Protein AF-A0A0B7A831-F1 (afdb_monomer)

InterPro domains:
  IPR000425 Major intrinsic protein [PF00230] (2-166)
  IPR000425 Major intrinsic protein [PR00783] (33-52)
  IPR000425 Major intrinsic protein [PR00783] (81-99)
  IPR000425 Major intrinsic protein [PR00783] (112-134)
  IPR000425 Major intrinsic protein [PR00783] (149-169)
  IPR022357 Major intrinsic protein, conserved site [PS00221] (14-22)
  IPR023271 Aquaporin-like [G3DSA:1.20.1080.10] (1-181)
  IPR023271 Aquaporin-like [SSF81338] (1-175)
  IPR034294 Aquaporin transporter [PTHR19139] (2-171)

Mean predicted aligned error: 7.29 Å

Foldseek 3Di:
DVQCVVCCVPLVSQLFLLLLLLCVLLVVDPPVSSVVVVVVSLVVLQVVQQVLVVPDPPVRCPLSLAWAFAPPADLVNLLQLLLQLLLQLSLLSCQQPPPPDDPDDDSVVSSVVSLVVSCVPRCNGTSRQLGLSNNNNSCNSNVHCPSSVSSVCSNNNSSNVNSCCCCPPVPDPPPPPDVVSVVVVVCVVDPPDDCVVVPPPDDD

Radius of gyration: 21.01 Å; Cα contacts (8 Å, |Δi|>4): 270; chains: 1; bounding box: 40×35×74 Å

Sequence (204 aa):
MALIQMFGHVSGGHINPAVTIAMAVAMNISIIRAVLYVSAQIIGAIVGGFLLKGLTPIPFRDNLAVTNLGPGVTQAQGFGVELVLTFTLVTVIFGTTDPNRASFGSPAILIGLTVTLGHLAGINFTGSSMNPSRSLGSAVAADFWDNHWIYWIGPIAGGILSALTYKLIINPYKGILNVEEAISKLRSDYPGSNFEDITLKTVE

Structure (mmCIF, N/CA/C/O backbone):
data_AF-A0A0B7A831-F1
#
_entry.id   AF-A0A0B7A831-F1
#
loop_
_atom_site.group_PDB
_atom_site.id
_atom_site.type_symbol
_atom_site.label_atom_id
_atom_site.label_alt_id
_atom_site.label_comp_id
_atom_site.label_asym_id
_atom_site.label_entity_id
_atom_site.label_seq_id
_atom_site.pdbx_PDB_ins_code
_atom_site.Cartn_x
_atom_site.Cartn_y
_atom_site.Cartn_z
_atom_site.occupancy
_atom_site.B_iso_or_equiv
_atom_site.auth_seq_id
_atom_site.auth_comp_id
_atom_site.auth_asym_id
_atom_site.auth_atom_id
_atom_site.pdbx_PDB_model_num
ATOM 1 N N . MET A 1 1 ? 7.632 -7.496 3.878 1.00 91.12 1 MET A N 1
ATOM 2 C CA . MET A 1 1 ? 8.925 -8.198 3.698 1.00 91.12 1 MET A CA 1
ATOM 3 C C . MET A 1 1 ? 8.731 -9.678 3.377 1.00 91.12 1 MET A C 1
ATOM 5 O O . MET A 1 1 ? 8.907 -10.029 2.221 1.00 91.12 1 MET A O 1
ATOM 9 N N . ALA A 1 2 ? 8.313 -10.527 4.329 1.00 95.75 2 ALA A N 1
ATOM 10 C CA . ALA A 1 2 ? 8.226 -11.984 4.128 1.00 95.75 2 ALA A CA 1
ATOM 11 C C . ALA A 1 2 ? 7.383 -12.400 2.909 1.00 95.75 2 ALA A C 1
ATOM 13 O O . ALA A 1 2 ? 7.841 -13.179 2.080 1.00 95.75 2 ALA A O 1
ATOM 14 N N . LEU A 1 3 ? 6.196 -11.808 2.738 1.00 96.25 3 LEU A N 1
ATOM 15 C CA . LEU A 1 3 ? 5.338 -12.091 1.582 1.00 96.25 3 LEU A CA 1
ATOM 16 C C . LEU A 1 3 ? 5.977 -11.694 0.242 1.00 96.25 3 LEU A C 1
ATOM 18 O O . LEU A 1 3 ? 5.783 -12.386 -0.749 1.00 96.25 3 LEU A O 1
ATOM 22 N N . ILE A 1 4 ? 6.766 -10.615 0.206 1.00 95.56 4 ILE A N 1
ATOM 23 C CA . ILE A 1 4 ? 7.480 -10.186 -1.007 1.00 95.56 4 ILE A CA 1
ATOM 24 C C . ILE A 1 4 ? 8.629 -11.152 -1.298 1.00 95.56 4 ILE A C 1
ATOM 26 O O . ILE A 1 4 ? 8.803 -11.562 -2.438 1.00 95.56 4 ILE A O 1
ATOM 30 N N . GLN A 1 5 ? 9.377 -11.570 -0.274 1.00 95.44 5 GLN A N 1
ATOM 31 C CA . GLN A 1 5 ? 10.444 -12.561 -0.431 1.00 95.44 5 GLN A CA 1
ATOM 32 C C . GLN A 1 5 ? 9.894 -13.900 -0.947 1.00 95.44 5 GLN A C 1
ATOM 34 O O . GLN A 1 5 ? 10.482 -14.511 -1.834 1.00 95.44 5 GLN A O 1
ATOM 39 N N . MET A 1 6 ? 8.753 -14.336 -0.410 1.00 95.75 6 MET A N 1
ATOM 40 C CA . MET A 1 6 ? 8.136 -15.615 -0.749 1.00 95.75 6 MET A CA 1
ATOM 41 C C . MET A 1 6 ? 7.420 -15.591 -2.104 1.00 95.75 6 MET A C 1
ATOM 43 O O . MET A 1 6 ? 7.591 -16.512 -2.889 1.00 95.75 6 MET A O 1
ATOM 47 N N . PHE A 1 7 ? 6.637 -14.553 -2.408 1.00 95.12 7 PHE A N 1
ATOM 48 C CA . PHE A 1 7 ? 5.770 -14.524 -3.596 1.00 95.12 7 PHE A CA 1
ATOM 49 C C . PHE A 1 7 ? 6.198 -13.527 -4.675 1.00 95.12 7 PHE A C 1
ATOM 51 O O . PHE A 1 7 ? 5.533 -13.432 -5.710 1.00 95.12 7 PHE A O 1
ATOM 58 N N . GLY A 1 8 ? 7.284 -12.780 -4.466 1.00 92.94 8 GLY A N 1
ATOM 59 C CA . GLY A 1 8 ? 7.769 -11.769 -5.406 1.00 92.94 8 GLY A CA 1
ATOM 60 C C . GLY A 1 8 ? 8.088 -12.350 -6.781 1.00 92.94 8 GLY A C 1
ATOM 61 O O . GLY A 1 8 ? 7.648 -11.804 -7.785 1.00 92.94 8 GLY A O 1
ATOM 62 N N . HIS A 1 9 ? 8.744 -13.510 -6.834 1.00 91.94 9 HIS A N 1
ATOM 63 C CA . HIS A 1 9 ? 9.058 -14.197 -8.092 1.00 91.94 9 HIS A CA 1
ATOM 64 C C . HIS A 1 9 ? 7.821 -14.783 -8.801 1.00 91.94 9 HIS A C 1
ATOM 66 O O . HIS A 1 9 ? 7.843 -14.969 -10.011 1.00 91.94 9 HIS A O 1
ATOM 72 N N . VAL A 1 10 ? 6.733 -15.050 -8.067 1.00 95.75 10 VAL A N 1
ATOM 73 C CA . VAL A 1 10 ? 5.488 -15.609 -8.625 1.00 95.75 10 VAL A CA 1
ATOM 74 C C . VAL A 1 10 ? 4.579 -14.503 -9.161 1.00 95.75 10 VAL A C 1
ATOM 76 O O . VAL A 1 10 ? 4.042 -14.590 -10.261 1.00 95.75 10 VAL A O 1
ATOM 79 N N . SER A 1 11 ? 4.377 -13.453 -8.364 1.00 94.69 11 SER A N 1
ATOM 80 C CA . SER A 1 11 ? 3.326 -12.455 -8.598 1.00 94.69 11 SER A CA 1
ATOM 81 C C . SER A 1 11 ? 3.824 -11.011 -8.666 1.00 94.69 11 SER A C 1
ATOM 83 O O . SER A 1 11 ? 3.031 -10.117 -8.948 1.00 94.69 11 SER A O 1
ATOM 85 N N . GLY A 1 12 ? 5.094 -10.746 -8.371 1.00 93.56 12 GLY A N 1
ATOM 86 C CA . GLY A 1 12 ? 5.601 -9.395 -8.113 1.00 93.56 12 GLY A CA 1
ATOM 87 C C . GLY A 1 12 ? 5.306 -8.891 -6.695 1.00 93.56 12 GLY A C 1
ATOM 88 O O . GLY A 1 12 ? 5.798 -7.838 -6.308 1.00 93.56 12 GLY A O 1
ATOM 89 N N . GLY A 1 13 ? 4.527 -9.629 -5.892 1.00 94.56 13 GLY A N 1
ATOM 90 C CA . GLY A 1 13 ? 4.335 -9.331 -4.470 1.00 94.56 13 GLY A CA 1
ATOM 91 C C . GLY A 1 13 ? 3.643 -7.994 -4.184 1.00 94.56 13 GLY A C 1
ATOM 92 O O . GLY A 1 13 ? 3.968 -7.362 -3.185 1.00 94.56 13 GLY A O 1
ATOM 93 N N . HIS A 1 14 ? 2.701 -7.559 -5.035 1.00 97.69 14 HIS A N 1
ATOM 94 C CA . HIS A 1 14 ? 2.059 -6.240 -4.908 1.00 97.69 14 HIS A CA 1
ATOM 95 C C . HIS A 1 14 ? 1.314 -6.073 -3.578 1.00 97.69 14 HIS A C 1
ATOM 97 O O . HIS A 1 14 ? 1.516 -5.081 -2.886 1.00 97.69 14 HIS A O 1
ATOM 103 N N . ILE A 1 15 ? 0.445 -7.040 -3.236 1.00 97.00 15 ILE A N 1
ATOM 104 C CA . ILE A 1 15 ? -0.285 -7.147 -1.950 1.00 97.00 15 ILE A CA 1
ATOM 105 C C . ILE A 1 15 ? -1.073 -5.858 -1.594 1.00 97.00 15 ILE A C 1
ATOM 107 O O . ILE A 1 15 ? -1.462 -5.629 -0.453 1.00 97.00 15 ILE A O 1
ATOM 111 N N . ASN A 1 16 ? -1.299 -4.983 -2.575 1.00 98.50 16 ASN A N 1
ATOM 112 C CA . ASN A 1 16 ? -1.792 -3.628 -2.375 1.00 98.50 16 ASN A CA 1
ATOM 113 C C . ASN A 1 16 ? -2.415 -3.092 -3.681 1.00 98.50 16 ASN A C 1
ATOM 115 O O . ASN A 1 16 ? -1.718 -3.034 -4.707 1.00 98.50 16 ASN A O 1
ATOM 119 N N . PRO A 1 17 ? -3.690 -2.658 -3.658 1.00 98.75 17 PRO A N 1
ATOM 120 C CA . PRO A 1 17 ? -4.339 -2.067 -4.819 1.00 98.75 17 PRO A CA 1
ATOM 121 C C . PRO A 1 17 ? -3.640 -0.809 -5.333 1.00 98.75 17 PRO A C 1
ATOM 123 O O . PRO A 1 17 ? -3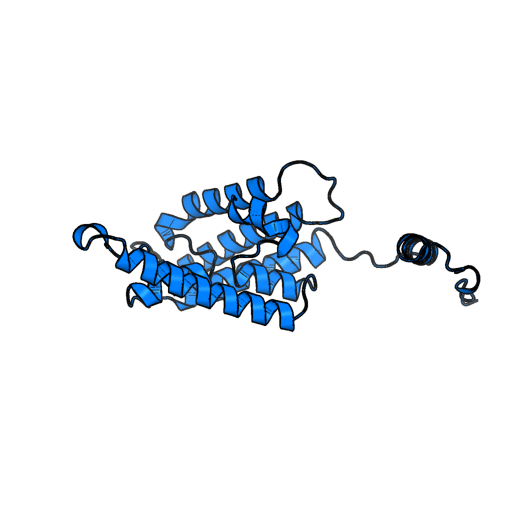.488 -0.670 -6.541 1.00 98.75 17 PRO A O 1
ATOM 126 N N . ALA A 1 18 ? -3.136 0.063 -4.453 1.00 98.81 18 ALA A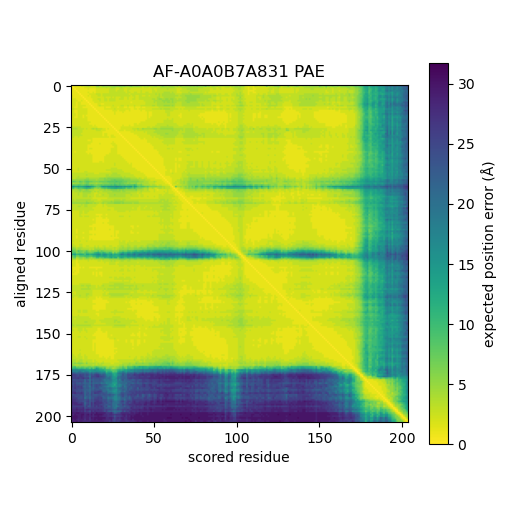 N 1
ATOM 127 C CA . ALA A 1 18 ? -2.428 1.278 -4.859 1.00 98.81 18 ALA A CA 1
ATOM 128 C C . ALA A 1 18 ? -1.133 0.956 -5.625 1.00 98.81 18 ALA A C 1
ATOM 130 O O . ALA A 1 18 ? -0.875 1.537 -6.676 1.00 98.81 18 ALA A O 1
ATOM 131 N N . VAL A 1 19 ? -0.367 -0.040 -5.161 1.00 98.69 19 VAL A N 1
ATOM 132 C CA . VAL A 1 19 ? 0.824 -0.547 -5.872 1.00 98.69 19 VAL A CA 1
ATOM 133 C C . VAL A 1 19 ? 0.427 -1.169 -7.211 1.00 98.69 19 VAL A C 1
ATOM 135 O O . VAL A 1 19 ? 1.074 -0.934 -8.225 1.00 98.69 19 VAL A O 1
ATOM 138 N N . THR A 1 20 ? -0.653 -1.949 -7.240 1.00 98.69 20 THR A N 1
ATOM 139 C CA . THR A 1 20 ? -1.120 -2.619 -8.462 1.00 98.69 20 THR A CA 1
ATOM 140 C C . THR A 1 20 ? -1.566 -1.624 -9.525 1.00 98.69 20 THR A C 1
ATOM 142 O O . THR A 1 20 ? -1.179 -1.755 -10.684 1.00 98.69 20 THR A O 1
ATOM 145 N N . ILE A 1 21 ? -2.329 -0.607 -9.130 1.00 98.62 21 ILE A N 1
ATOM 146 C CA . ILE A 1 21 ? -2.762 0.473 -10.015 1.00 98.62 21 ILE A CA 1
ATOM 147 C C . ILE A 1 21 ? -1.548 1.265 -10.506 1.00 98.62 21 ILE A C 1
ATOM 149 O O . ILE A 1 21 ? -1.434 1.502 -11.704 1.00 98.62 21 ILE A O 1
ATOM 153 N N . ALA A 1 22 ? -0.599 1.597 -9.625 1.00 98.31 22 ALA A N 1
ATOM 154 C CA . ALA A 1 22 ? 0.640 2.266 -10.017 1.00 98.31 22 ALA A CA 1
ATOM 155 C C . ALA A 1 22 ? 1.435 1.456 -11.057 1.00 98.31 22 ALA A C 1
ATOM 157 O O . ALA A 1 22 ? 1.890 2.009 -12.055 1.00 98.31 22 ALA A O 1
ATOM 158 N N . MET A 1 23 ? 1.547 0.136 -10.876 1.00 97.81 23 MET A N 1
ATOM 159 C CA . MET A 1 23 ? 2.199 -0.757 -11.841 1.00 97.81 23 MET A CA 1
ATOM 160 C C . MET A 1 23 ? 1.461 -0.817 -13.184 1.00 97.81 23 MET A C 1
ATOM 162 O O . MET A 1 23 ? 2.109 -0.904 -14.225 1.00 97.81 23 MET A O 1
ATOM 166 N N . ALA A 1 24 ? 0.127 -0.749 -13.185 1.00 97.56 24 ALA A N 1
ATOM 167 C CA . ALA A 1 24 ? -0.663 -0.682 -14.412 1.00 97.56 24 ALA A CA 1
ATOM 168 C C . ALA A 1 24 ? -0.475 0.660 -15.141 1.00 97.56 24 ALA A C 1
ATOM 170 O O . ALA A 1 24 ? -0.254 0.670 -16.348 1.00 97.56 24 ALA A O 1
ATOM 171 N N . VAL A 1 25 ? -0.479 1.783 -14.411 1.00 96.69 25 VAL A N 1
ATOM 172 C CA . VAL A 1 25 ? -0.200 3.129 -14.956 1.00 96.69 25 VAL A CA 1
ATOM 173 C C . VAL A 1 25 ? 1.211 3.214 -15.536 1.00 96.69 25 VAL A C 1
ATOM 175 O O . VAL A 1 25 ? 1.417 3.786 -16.600 1.00 96.69 25 VAL A O 1
ATOM 178 N N . ALA A 1 26 ? 2.179 2.580 -14.878 1.00 94.50 26 ALA A N 1
ATOM 179 C CA . ALA A 1 26 ? 3.550 2.449 -15.356 1.00 94.50 26 ALA A CA 1
ATOM 180 C C . ALA A 1 26 ? 3.714 1.469 -16.538 1.00 94.50 26 ALA A C 1
ATOM 182 O O . ALA A 1 26 ? 4.839 1.273 -17.000 1.00 94.50 26 ALA A O 1
ATOM 183 N N . MET A 1 27 ? 2.624 0.844 -17.005 1.00 92.25 27 MET A N 1
ATOM 18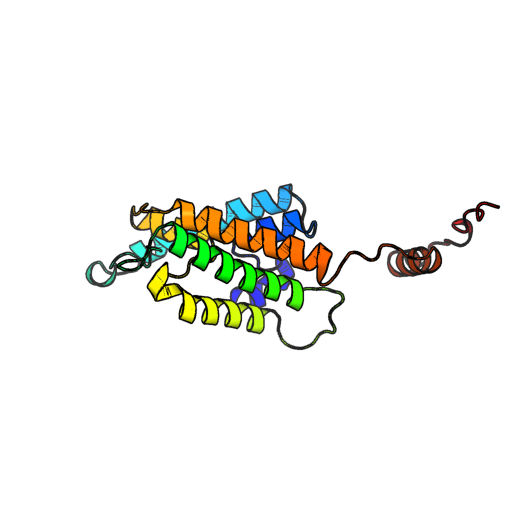4 C CA . MET A 1 27 ? 2.593 -0.187 -18.052 1.00 92.25 27 MET A CA 1
ATOM 185 C C . MET A 1 27 ? 3.461 -1.418 -17.744 1.00 92.25 27 MET A C 1
ATOM 187 O O . MET A 1 27 ? 3.882 -2.137 -18.646 1.00 92.25 27 MET A O 1
ATOM 191 N N . ASN A 1 28 ? 3.717 -1.692 -16.463 1.00 91.69 28 ASN A N 1
ATOM 192 C CA . ASN A 1 28 ? 4.462 -2.874 -16.029 1.00 91.69 28 ASN A CA 1
ATOM 193 C C . ASN A 1 28 ? 3.570 -4.131 -15.961 1.00 91.69 28 ASN A C 1
ATOM 195 O O . ASN A 1 28 ? 4.080 -5.249 -15.948 1.00 91.69 28 ASN A O 1
ATOM 199 N N . ILE A 1 29 ? 2.243 -3.968 -15.903 1.00 96.19 29 ILE A N 1
ATOM 200 C CA . ILE A 1 29 ? 1.263 -5.062 -15.954 1.00 96.19 29 ILE A CA 1
ATOM 201 C C . ILE A 1 29 ? 0.080 -4.694 -16.856 1.00 96.19 29 ILE A C 1
ATOM 203 O O . ILE A 1 29 ? -0.232 -3.519 -17.034 1.00 96.19 29 ILE A O 1
ATOM 207 N N . SER A 1 30 ? -0.616 -5.701 -17.391 1.00 96.25 30 SER A N 1
ATOM 208 C CA . SER A 1 30 ? -1.851 -5.484 -18.152 1.00 96.25 30 SER A CA 1
ATOM 209 C C . SER A 1 30 ? -3.014 -5.069 -17.247 1.00 96.25 30 SER A C 1
ATOM 211 O O . SER A 1 30 ? -3.069 -5.431 -16.069 1.00 96.25 30 SER A O 1
ATOM 213 N N . ILE A 1 31 ? -3.996 -4.370 -17.822 1.00 96.38 31 ILE A N 1
ATOM 214 C CA . ILE A 1 31 ? -5.207 -3.933 -17.108 1.00 96.38 31 ILE A CA 1
ATOM 215 C C . ILE A 1 31 ? -5.978 -5.135 -16.543 1.00 96.38 31 ILE A C 1
ATOM 217 O O . ILE A 1 31 ? -6.399 -5.106 -15.391 1.00 96.38 31 ILE A O 1
ATOM 221 N N . ILE A 1 32 ? -6.104 -6.227 -17.307 1.00 97.75 32 ILE A N 1
ATOM 222 C CA . ILE A 1 32 ? -6.786 -7.448 -16.845 1.00 97.75 32 ILE A CA 1
ATOM 223 C C . ILE A 1 32 ? -6.074 -8.026 -15.616 1.00 97.75 32 ILE A C 1
ATOM 225 O O . ILE A 1 32 ? -6.719 -8.336 -14.615 1.00 97.75 32 ILE A O 1
ATOM 229 N N . ARG A 1 33 ? -4.736 -8.122 -15.652 1.00 97.31 33 ARG A N 1
ATOM 230 C CA . ARG A 1 33 ? -3.953 -8.597 -14.503 1.00 97.31 33 ARG A CA 1
ATOM 231 C C . ARG A 1 33 ? -4.127 -7.675 -13.298 1.00 97.31 33 ARG A C 1
ATOM 233 O O . ARG A 1 33 ? -4.251 -8.170 -12.183 1.00 97.31 33 ARG A O 1
ATOM 240 N N . ALA A 1 34 ? -4.177 -6.361 -13.522 1.00 98.12 34 ALA A N 1
ATOM 241 C CA . ALA A 1 34 ? -4.404 -5.380 -12.469 1.00 98.12 34 ALA A CA 1
ATOM 242 C C . ALA A 1 34 ? -5.765 -5.577 -11.787 1.00 98.12 34 ALA A C 1
ATOM 244 O O . ALA A 1 34 ? -5.821 -5.647 -10.561 1.00 98.12 34 ALA A O 1
ATOM 245 N N . VAL A 1 35 ? -6.841 -5.747 -12.563 1.00 98.31 35 VAL A N 1
ATOM 246 C CA . VAL A 1 35 ? -8.188 -6.009 -12.030 1.00 98.31 35 VAL A CA 1
ATOM 247 C C . VAL A 1 35 ? -8.203 -7.291 -11.199 1.00 98.31 35 VAL A C 1
ATOM 249 O O . VAL A 1 35 ? -8.622 -7.260 -10.044 1.00 98.31 35 VAL A O 1
ATOM 252 N N . LEU A 1 36 ? -7.669 -8.396 -11.733 1.00 98.44 36 LEU A N 1
ATOM 253 C CA . LEU A 1 36 ? -7.614 -9.674 -11.014 1.00 98.44 36 LEU A CA 1
ATOM 254 C C . LEU A 1 36 ? -6.810 -9.574 -9.709 1.00 98.44 36 LEU A C 1
ATOM 256 O O . LEU A 1 36 ? -7.213 -10.129 -8.687 1.00 98.44 36 LEU A O 1
ATOM 260 N N . TYR A 1 37 ? -5.696 -8.837 -9.720 1.00 98.44 37 TYR A N 1
ATOM 261 C CA . TYR A 1 37 ? -4.888 -8.592 -8.526 1.00 98.44 37 TYR A CA 1
ATOM 262 C C . TYR A 1 37 ? -5.660 -7.806 -7.471 1.00 98.44 37 TYR A C 1
ATOM 264 O O . TYR A 1 37 ? -5.670 -8.212 -6.312 1.00 98.44 37 TYR A O 1
ATOM 272 N N . VAL A 1 38 ? -6.312 -6.707 -7.858 1.00 98.69 38 VAL A N 1
ATOM 273 C CA . VAL A 1 38 ? -7.089 -5.873 -6.931 1.00 98.69 38 VAL A CA 1
ATOM 274 C C . VAL A 1 38 ? -8.237 -6.678 -6.321 1.00 98.69 38 VAL A C 1
ATOM 276 O O . VAL A 1 38 ? -8.413 -6.651 -5.104 1.00 98.69 38 VAL A O 1
ATOM 279 N N . SER A 1 39 ? -8.964 -7.460 -7.125 1.00 98.50 39 SER A N 1
ATOM 280 C CA . SER A 1 39 ? -10.026 -8.341 -6.628 1.00 98.50 39 SER A CA 1
ATOM 281 C C . SER A 1 39 ? -9.496 -9.367 -5.624 1.00 98.50 39 SER A C 1
ATOM 283 O O . SER A 1 39 ? -10.045 -9.493 -4.531 1.00 98.50 39 SER A O 1
ATOM 285 N N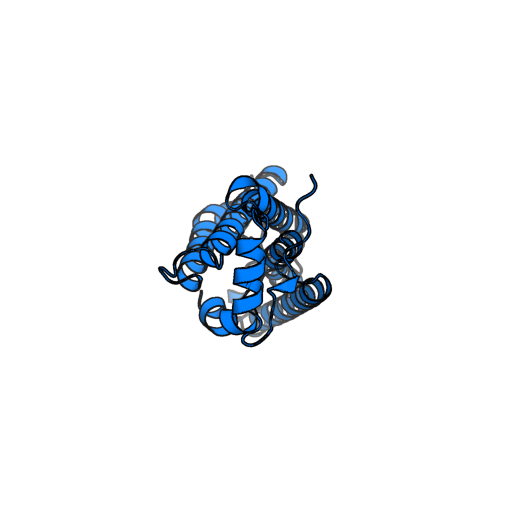 . ALA A 1 40 ? -8.397 -10.058 -5.947 1.00 98.50 40 ALA A N 1
ATOM 286 C CA . ALA A 1 40 ? -7.792 -11.039 -5.048 1.00 98.50 40 ALA A CA 1
ATOM 287 C C . ALA A 1 40 ? -7.292 -10.404 -3.737 1.00 98.50 40 ALA A C 1
ATOM 289 O O . ALA A 1 40 ? -7.475 -10.978 -2.664 1.00 98.50 40 ALA A O 1
ATOM 290 N N . GLN A 1 41 ? -6.703 -9.206 -3.807 1.00 98.75 41 GLN A N 1
ATOM 291 C CA . GLN A 1 41 ? -6.229 -8.455 -2.640 1.00 98.75 41 GLN A CA 1
ATOM 292 C C . GLN A 1 41 ? -7.383 -8.053 -1.717 1.00 98.75 41 GLN A C 1
ATOM 294 O O . GLN A 1 41 ? -7.285 -8.238 -0.507 1.00 98.75 41 GLN A O 1
ATOM 299 N N . ILE A 1 42 ? -8.487 -7.552 -2.277 1.00 98.69 42 ILE A N 1
ATOM 300 C CA . ILE A 1 42 ? -9.691 -7.186 -1.519 1.00 98.69 42 ILE A CA 1
ATOM 301 C C . ILE A 1 42 ? -10.297 -8.412 -0.831 1.00 98.69 42 ILE A C 1
ATOM 303 O O . ILE A 1 42 ? -10.524 -8.380 0.378 1.00 98.69 42 ILE A O 1
ATOM 307 N N . ILE A 1 43 ? -10.516 -9.502 -1.575 1.00 98.69 43 ILE A N 1
ATOM 308 C CA . ILE A 1 43 ? -11.101 -10.736 -1.031 1.00 98.69 43 ILE A CA 1
ATOM 309 C C . ILE A 1 43 ? -10.214 -11.285 0.090 1.00 98.69 43 ILE A C 1
ATOM 311 O O . ILE A 1 43 ? -10.701 -11.558 1.187 1.00 98.69 43 ILE A O 1
ATOM 315 N N . GLY A 1 44 ? -8.906 -11.392 -0.157 1.00 98.62 44 GLY A N 1
ATOM 316 C CA . GLY A 1 44 ? -7.949 -11.872 0.836 1.00 98.62 44 GLY A CA 1
ATOM 317 C C . GLY A 1 44 ? -7.914 -11.004 2.095 1.00 98.62 44 GLY A C 1
ATOM 318 O O . GLY A 1 44 ? -7.878 -11.540 3.202 1.00 98.62 44 GLY A O 1
ATOM 319 N N . ALA A 1 45 ? -7.981 -9.677 1.953 1.00 98.56 45 ALA A N 1
ATOM 320 C CA . ALA A 1 45 ? -7.981 -8.766 3.093 1.00 98.56 45 ALA A CA 1
ATOM 321 C C . ALA A 1 45 ? -9.264 -8.861 3.934 1.00 98.56 45 ALA A C 1
ATOM 323 O O . ALA A 1 45 ? -9.177 -8.855 5.160 1.00 98.56 45 ALA A O 1
ATOM 324 N N . ILE A 1 46 ? -10.438 -9.003 3.307 1.00 98.62 46 ILE A N 1
ATOM 325 C CA . ILE A 1 46 ? -11.712 -9.203 4.021 1.00 98.62 46 ILE A CA 1
ATOM 326 C C . ILE A 1 46 ? -11.699 -10.534 4.779 1.00 98.62 46 ILE A C 1
ATOM 328 O O . ILE A 1 46 ? -12.023 -10.570 5.967 1.00 98.62 46 ILE A O 1
ATOM 332 N N . VAL A 1 47 ? -11.269 -11.621 4.125 1.00 98.62 47 VAL A N 1
ATOM 333 C CA . VAL A 1 47 ? -11.115 -12.932 4.777 1.00 98.62 47 VAL A CA 1
ATOM 334 C C . VAL A 1 47 ? -10.151 -12.826 5.960 1.00 98.62 47 VAL A C 1
ATOM 336 O O . VAL A 1 47 ? -10.478 -13.275 7.056 1.00 98.62 47 VAL A O 1
ATOM 339 N N . GLY A 1 48 ? -9.002 -12.170 5.779 1.00 98.12 48 GLY A N 1
ATOM 340 C CA . GLY A 1 48 ? -8.039 -11.915 6.852 1.00 98.12 48 GLY A CA 1
ATOM 341 C C . GLY A 1 48 ? -8.626 -11.112 8.020 1.00 98.12 48 GLY A C 1
ATOM 342 O O . GLY A 1 48 ? -8.400 -11.468 9.175 1.00 98.12 48 GLY A O 1
ATOM 343 N N . GLY A 1 49 ? -9.425 -10.078 7.737 1.00 97.88 49 GLY A N 1
ATOM 344 C CA . GLY A 1 49 ? -10.106 -9.267 8.751 1.00 97.88 49 GLY A CA 1
ATOM 345 C C . GLY A 1 49 ? -11.099 -10.072 9.594 1.00 97.88 49 GLY A C 1
ATOM 346 O O . GLY A 1 49 ? -11.083 -9.991 10.824 1.00 97.88 49 GLY A O 1
ATOM 347 N N . PHE A 1 50 ? -11.925 -10.913 8.963 1.00 98.12 50 PHE A N 1
ATOM 348 C CA . PHE A 1 50 ? -12.850 -11.787 9.692 1.00 98.12 50 PHE A CA 1
ATOM 349 C C . PHE A 1 50 ? -12.145 -12.920 10.441 1.00 98.12 50 PHE A C 1
ATOM 351 O O . PHE A 1 50 ? -12.571 -13.260 11.546 1.00 98.12 50 PHE A O 1
ATOM 358 N N . LEU A 1 51 ? -11.054 -13.469 9.898 1.00 98.19 51 LEU A N 1
ATOM 359 C CA . LEU A 1 51 ? -10.220 -14.436 10.614 1.00 98.19 51 LEU A CA 1
ATOM 360 C C . LEU A 1 51 ? -9.629 -13.813 11.884 1.00 98.19 51 LEU A C 1
ATOM 362 O O . LEU A 1 51 ? -9.739 -14.410 12.953 1.00 98.19 51 LEU A O 1
ATOM 366 N N . LEU A 1 52 ? -9.087 -12.592 11.799 1.00 96.81 52 LEU A N 1
ATOM 367 C CA . LEU A 1 52 ? -8.606 -11.849 12.966 1.00 96.81 52 LEU A CA 1
ATOM 368 C C . LEU A 1 52 ? -9.723 -11.668 14.002 1.00 96.81 52 LEU A C 1
ATOM 370 O O . LEU A 1 52 ? -9.535 -12.012 15.168 1.00 96.81 52 LEU A O 1
ATOM 374 N N . LYS A 1 53 ? -10.904 -11.197 13.585 1.00 96.44 53 LYS A N 1
ATOM 375 C CA . LYS A 1 53 ? -12.063 -11.039 14.478 1.00 96.44 53 LYS A CA 1
ATOM 376 C C . LYS A 1 53 ? -12.463 -12.355 15.150 1.00 96.44 53 LYS A C 1
ATOM 378 O O . LYS A 1 53 ? -12.705 -12.372 16.354 1.00 96.44 53 LYS A O 1
ATOM 383 N N . GLY A 1 54 ? -12.535 -13.448 14.392 1.00 97.25 54 GLY A N 1
ATOM 384 C CA . GLY A 1 54 ? -12.942 -14.761 14.891 1.00 97.25 54 GLY A CA 1
ATOM 385 C C . GLY A 1 54 ? -11.958 -15.352 15.901 1.00 97.25 54 GLY A C 1
ATOM 386 O O . GLY A 1 54 ? -12.384 -15.860 16.935 1.00 97.25 54 GLY A O 1
ATOM 387 N N . LEU A 1 55 ? -10.655 -15.234 15.628 1.00 97.44 55 LEU A N 1
AT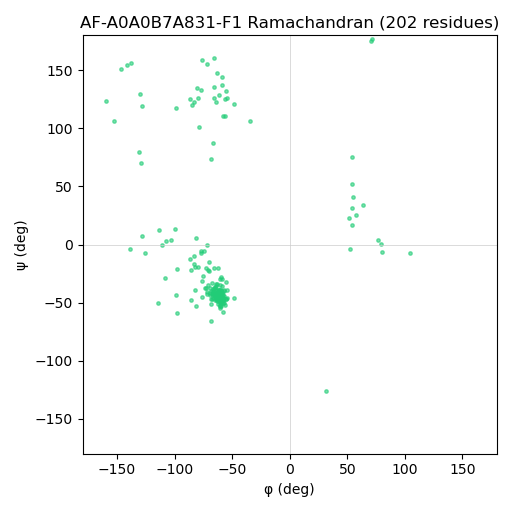OM 388 C CA . LEU A 1 55 ? -9.583 -15.813 16.446 1.00 97.44 55 LEU A CA 1
ATOM 389 C C . LEU A 1 55 ? -9.181 -14.951 17.649 1.00 97.44 55 LEU A C 1
ATOM 391 O O . LEU A 1 55 ? -8.552 -15.453 18.578 1.00 97.44 55 LEU A O 1
ATOM 395 N N . THR A 1 56 ? -9.544 -13.669 17.662 1.00 96.81 56 THR A N 1
ATOM 396 C CA . THR A 1 56 ? -9.224 -12.768 18.775 1.00 96.81 56 THR A CA 1
ATOM 397 C C . THR A 1 56 ? -10.314 -12.866 19.847 1.00 96.81 56 THR A C 1
ATOM 399 O O . THR A 1 56 ? -11.488 -12.671 19.515 1.00 96.81 56 THR A O 1
ATOM 402 N N . PRO A 1 57 ? -9.999 -13.150 21.126 1.00 95.88 57 PRO A N 1
ATOM 403 C CA . PRO A 1 57 ? -10.999 -13.162 22.194 1.00 95.88 57 PRO A CA 1
ATOM 404 C C . PRO A 1 57 ? -11.615 -11.772 22.405 1.00 95.88 57 PRO A C 1
ATOM 406 O O . PRO A 1 57 ? -10.927 -10.767 22.251 1.00 95.88 57 PRO A O 1
ATOM 409 N N . ILE A 1 58 ? -12.894 -11.709 22.798 1.00 94.25 58 ILE A N 1
ATOM 410 C CA . ILE A 1 58 ? -13.672 -10.454 22.903 1.00 94.25 58 ILE A CA 1
ATOM 411 C C . ILE A 1 58 ? -12.941 -9.329 23.662 1.00 94.25 58 ILE A C 1
ATOM 413 O O . ILE A 1 58 ? -12.901 -8.224 23.124 1.00 94.25 58 ILE A O 1
ATOM 417 N N . PRO A 1 59 ? -12.305 -9.569 24.829 1.00 94.44 59 PRO A N 1
ATOM 418 C CA . PRO A 1 59 ? -11.608 -8.510 25.566 1.00 94.44 59 PRO A CA 1
ATOM 419 C C . PRO A 1 59 ? -10.428 -7.873 24.816 1.00 94.44 59 PRO A C 1
ATOM 421 O O . PRO A 1 59 ? -10.024 -6.768 25.153 1.00 94.44 59 PRO A O 1
ATOM 424 N N . PHE A 1 60 ? -9.879 -8.556 23.806 1.00 92.50 60 PHE A N 1
ATOM 425 C CA . PHE A 1 60 ? -8.726 -8.106 23.021 1.00 92.50 60 PHE A CA 1
ATOM 426 C C . PHE A 1 60 ? -9.101 -7.652 21.604 1.00 92.50 60 PHE A C 1
ATOM 428 O O . PHE A 1 60 ? -8.214 -7.344 20.813 1.00 92.50 60 PHE A O 1
ATOM 435 N N . ARG A 1 61 ? -10.395 -7.645 21.245 1.00 89.69 61 ARG A N 1
ATOM 436 C CA . ARG A 1 61 ? -10.829 -7.302 19.878 1.00 89.69 61 ARG A CA 1
ATOM 437 C C . ARG A 1 61 ? -10.669 -5.823 19.535 1.00 89.69 61 ARG A C 1
ATOM 439 O O . ARG A 1 61 ? -10.589 -5.532 18.345 1.00 89.69 61 ARG A O 1
ATOM 446 N N . ASP A 1 62 ? -10.600 -4.944 20.539 1.00 87.12 62 ASP A N 1
ATOM 447 C CA . ASP A 1 62 ? -10.528 -3.480 20.399 1.00 87.12 62 ASP A CA 1
ATOM 448 C C . ASP A 1 62 ? -11.289 -2.984 19.147 1.00 87.12 62 ASP A C 1
ATOM 450 O O . ASP A 1 62 ? -12.444 -3.367 18.943 1.00 87.12 62 ASP A O 1
ATOM 454 N N . ASN A 1 63 ? -10.641 -2.220 18.264 1.00 89.69 63 ASN A N 1
ATOM 455 C CA . ASN A 1 63 ? -11.191 -1.773 16.986 1.00 89.69 63 ASN A CA 1
ATOM 456 C C . ASN A 1 63 ? -10.707 -2.607 15.780 1.00 89.69 63 ASN A C 1
ATOM 458 O O . ASN A 1 63 ? -10.841 -2.168 14.641 1.00 89.69 63 ASN A O 1
ATOM 462 N N . LEU A 1 64 ? -10.097 -3.779 16.006 1.00 93.62 64 LEU A N 1
ATOM 463 C CA . LEU A 1 64 ? -9.500 -4.637 14.968 1.00 93.62 64 LEU A CA 1
ATOM 464 C C . LEU A 1 64 ? -8.479 -3.919 14.058 1.00 93.62 64 LEU A C 1
ATOM 466 O O . LEU A 1 64 ? -8.326 -4.269 12.884 1.00 93.62 64 LEU A O 1
ATOM 470 N N . ALA A 1 65 ? -7.766 -2.923 14.595 1.00 93.56 65 ALA A N 1
ATOM 471 C CA . ALA A 1 65 ? -6.751 -2.141 13.890 1.00 93.56 65 ALA A CA 1
ATOM 472 C C . ALA A 1 65 ? -7.272 -1.483 12.595 1.00 93.56 65 ALA A C 1
ATOM 474 O O . ALA A 1 65 ? -6.588 -1.470 11.555 1.00 93.56 65 ALA A O 1
ATOM 475 N N . VAL A 1 66 ? -8.498 -0.951 12.648 1.00 96.69 66 VAL A N 1
ATOM 476 C CA . VAL A 1 66 ? -9.032 -0.052 11.615 1.00 96.69 66 VAL A CA 1
ATOM 477 C C . VAL A 1 66 ? -8.153 1.184 11.475 1.00 96.69 66 VAL A C 1
ATOM 479 O O . VAL A 1 66 ? -7.587 1.691 12.442 1.00 96.69 66 VAL A O 1
ATOM 482 N N . THR A 1 67 ? -8.024 1.671 10.246 1.00 96.75 67 THR A N 1
ATOM 483 C CA . THR A 1 67 ? -7.386 2.962 9.995 1.00 96.75 67 THR A CA 1
ATOM 484 C C . THR A 1 67 ? -8.389 4.064 10.293 1.00 96.75 67 THR A C 1
ATOM 486 O O . THR A 1 67 ? -9.497 4.039 9.757 1.00 96.75 67 THR A O 1
ATOM 489 N N . ASN A 1 68 ? -8.002 5.003 11.150 1.00 97.12 68 ASN A N 1
ATOM 490 C CA . ASN A 1 68 ? -8.814 6.153 11.525 1.00 97.12 68 ASN A CA 1
ATOM 491 C C . ASN A 1 68 ? -7.927 7.397 11.657 1.00 97.12 68 ASN A C 1
ATOM 493 O O . ASN A 1 68 ? -6.725 7.287 11.914 1.00 97.12 68 ASN A O 1
ATOM 497 N N . LEU A 1 69 ? -8.512 8.578 11.471 1.00 98.12 69 LEU A N 1
ATOM 498 C CA . LEU A 1 69 ? -7.814 9.834 11.709 1.00 98.12 69 LEU A CA 1
ATOM 499 C C . LEU A 1 69 ? -7.488 9.973 13.198 1.00 98.12 69 LEU A C 1
ATOM 501 O O . LEU A 1 69 ? -8.320 9.707 14.066 1.00 98.12 69 LEU A O 1
ATOM 505 N N . GLY A 1 70 ? -6.261 10.401 13.479 1.00 97.06 70 GLY A N 1
ATOM 506 C CA . GLY A 1 70 ? -5.820 10.718 14.826 1.00 97.06 70 GLY A CA 1
ATOM 507 C C . GLY A 1 70 ? -6.569 11.930 15.396 1.00 97.06 70 GLY A C 1
ATOM 508 O O . GLY A 1 70 ? -7.117 12.741 14.640 1.00 97.06 70 GLY A O 1
ATOM 509 N N . PRO A 1 71 ? -6.580 12.107 16.728 1.00 96.56 71 PRO A N 1
ATOM 510 C CA . PRO A 1 71 ? -7.226 13.253 17.360 1.00 96.56 71 PRO A CA 1
ATOM 511 C C . PRO A 1 71 ? -6.707 14.586 16.802 1.00 96.56 71 PRO A C 1
ATOM 513 O O . PRO A 1 71 ? -5.505 14.838 16.788 1.00 96.56 71 PRO A O 1
ATOM 516 N N . GLY A 1 72 ? -7.618 15.448 16.341 1.00 97.06 72 GLY A N 1
ATOM 517 C CA . GLY A 1 72 ? -7.279 16.765 15.785 1.00 97.06 72 GLY A CA 1
ATOM 518 C C . GLY A 1 72 ? -6.761 16.757 14.340 1.00 97.06 72 GLY A C 1
ATOM 519 O O . GLY A 1 72 ? -6.487 17.827 13.800 1.00 97.06 72 GLY A O 1
ATOM 520 N N . VAL A 1 73 ? -6.654 15.592 13.692 1.00 98.31 73 VAL A N 1
ATOM 521 C CA . VAL A 1 73 ? -6.243 15.489 12.286 1.00 98.31 73 VAL A CA 1
ATOM 522 C C . VAL A 1 73 ? -7.441 15.730 11.375 1.00 98.31 73 VAL A C 1
ATOM 524 O O . VAL A 1 73 ? -8.456 15.041 11.441 1.00 98.31 73 VAL A O 1
ATOM 527 N N . THR A 1 74 ? -7.321 16.715 10.490 1.00 98.44 74 THR A N 1
ATOM 528 C CA . THR A 1 74 ? -8.342 17.004 9.476 1.00 98.44 74 THR A CA 1
ATOM 529 C C . THR A 1 74 ? -8.291 15.992 8.328 1.00 98.44 74 THR A C 1
ATOM 531 O O . THR A 1 74 ? -7.251 15.391 8.054 1.00 98.44 74 THR A O 1
ATOM 534 N N . GLN A 1 75 ? -9.388 15.855 7.577 1.00 98.50 75 GLN A N 1
ATOM 535 C CA . GLN A 1 75 ? -9.434 14.976 6.399 1.00 98.50 75 GLN A CA 1
ATOM 536 C C . GLN A 1 75 ? -8.356 15.323 5.358 1.00 98.50 75 GLN A C 1
ATOM 538 O O . GLN A 1 75 ? -7.733 14.428 4.795 1.00 98.50 75 GLN A O 1
ATOM 543 N N . ALA A 1 76 ? -8.090 16.615 5.139 1.00 98.44 76 ALA A N 1
ATOM 544 C CA . ALA A 1 76 ? -7.061 17.068 4.203 1.00 98.44 76 ALA A CA 1
ATOM 545 C C . ALA A 1 76 ? -5.645 16.685 4.666 1.00 98.44 76 ALA A C 1
ATOM 547 O O . ALA A 1 76 ? -4.833 16.237 3.859 1.00 98.44 76 ALA A O 1
ATOM 548 N N . GLN A 1 77 ? -5.359 16.811 5.967 1.00 98.62 77 GLN A N 1
ATOM 549 C CA . GLN A 1 77 ? -4.086 16.367 6.542 1.00 98.62 77 GLN A CA 1
ATOM 550 C C . GLN A 1 77 ? -3.934 14.848 6.444 1.00 98.62 77 GLN A C 1
ATOM 552 O O . GLN A 1 77 ? -2.888 14.376 6.009 1.00 98.62 77 GLN A O 1
ATOM 557 N N . GLY A 1 78 ? -4.980 14.084 6.775 1.00 98.56 78 GLY A N 1
ATOM 558 C CA . GLY A 1 78 ? -4.961 12.627 6.650 1.00 98.56 78 GLY A CA 1
ATOM 559 C C . GLY A 1 78 ? -4.741 12.160 5.210 1.00 98.56 78 GLY A C 1
ATOM 560 O O . GLY A 1 78 ? -3.897 11.302 4.957 1.00 98.56 78 GLY A O 1
ATOM 561 N N . PHE A 1 79 ? -5.424 12.788 4.252 1.00 98.75 79 PHE A N 1
ATOM 562 C CA . PHE A 1 79 ? -5.190 12.569 2.826 1.00 98.75 79 PHE A CA 1
ATOM 563 C C . PHE A 1 79 ? -3.741 12.864 2.422 1.00 98.75 79 PHE A C 1
ATOM 565 O O . PHE A 1 79 ? -3.110 12.032 1.771 1.00 98.75 79 PHE A O 1
ATOM 572 N N . GLY A 1 80 ? -3.199 14.015 2.833 1.00 98.69 80 GLY A N 1
ATOM 573 C CA . GLY A 1 80 ? -1.818 14.395 2.535 1.00 98.69 80 GLY A CA 1
ATOM 574 C C . GLY A 1 80 ? -0.798 13.403 3.097 1.00 98.69 80 GLY A C 1
ATOM 575 O O . GLY A 1 80 ? 0.142 13.029 2.397 1.00 98.69 80 GLY A O 1
ATOM 576 N N . VAL A 1 81 ? -1.014 12.920 4.324 1.00 98.69 81 VAL A N 1
ATOM 577 C CA . VAL A 1 81 ? -0.176 11.885 4.944 1.00 98.69 81 VAL A CA 1
ATOM 578 C C . VAL A 1 81 ? -0.216 10.599 4.118 1.00 98.69 81 VAL A C 1
ATOM 580 O O . VAL A 1 81 ? 0.831 10.135 3.672 1.00 98.69 81 VAL A O 1
ATOM 583 N N . GLU A 1 82 ? -1.398 10.045 3.841 1.00 98.81 82 GLU A N 1
ATOM 584 C CA . GLU A 1 82 ? -1.522 8.789 3.082 1.00 98.81 82 GLU A CA 1
ATOM 585 C C . GLU A 1 82 ? -0.944 8.879 1.663 1.00 98.81 82 GLU A C 1
ATOM 587 O O . GLU A 1 82 ? -0.336 7.919 1.172 1.00 98.81 82 GLU A O 1
ATOM 592 N N . LEU A 1 83 ? -1.075 10.043 1.021 1.00 98.81 83 LEU A N 1
ATOM 593 C CA . LEU A 1 83 ? -0.460 10.329 -0.271 1.00 98.81 83 LEU A CA 1
ATOM 594 C C . LEU A 1 83 ? 1.067 10.230 -0.189 1.00 98.81 83 LEU A C 1
ATOM 596 O O . LEU A 1 83 ? 1.667 9.496 -0.974 1.00 98.81 83 LEU A O 1
ATOM 600 N N . VAL A 1 84 ? 1.703 10.927 0.759 1.00 98.75 84 VAL A N 1
ATOM 601 C CA . VAL A 1 84 ? 3.173 10.963 0.892 1.00 98.75 84 VAL A CA 1
ATOM 602 C C . VAL A 1 84 ? 3.737 9.602 1.296 1.00 98.75 84 VAL A C 1
ATOM 604 O O . VAL A 1 84 ? 4.748 9.157 0.740 1.00 98.75 84 VAL A O 1
ATOM 607 N N . LEU A 1 85 ? 3.078 8.911 2.229 1.00 98.75 85 LEU A N 1
ATOM 608 C CA . LEU A 1 85 ? 3.489 7.578 2.666 1.00 98.75 85 LEU A CA 1
ATOM 609 C C . LEU A 1 85 ? 3.477 6.590 1.497 1.00 98.75 85 LEU A C 1
ATOM 611 O O . LEU A 1 85 ? 4.463 5.890 1.251 1.00 98.75 85 LEU A O 1
ATOM 615 N N . THR A 1 86 ? 2.387 6.578 0.728 1.00 98.81 86 THR A N 1
ATOM 616 C CA . THR A 1 86 ? 2.247 5.645 -0.394 1.00 98.81 86 THR A CA 1
ATOM 617 C C . THR A 1 86 ? 3.140 6.025 -1.566 1.00 98.81 86 THR A C 1
ATOM 619 O O . THR A 1 86 ? 3.738 5.142 -2.176 1.00 98.81 86 THR A O 1
ATOM 622 N N . PHE A 1 87 ? 3.309 7.320 -1.848 1.00 98.75 87 PHE A N 1
ATOM 623 C CA . PHE A 1 87 ? 4.281 7.799 -2.831 1.00 98.75 87 PHE A CA 1
ATOM 624 C C . PHE A 1 87 ? 5.690 7.290 -2.513 1.00 98.75 87 PHE A C 1
ATOM 626 O O . PHE A 1 87 ? 6.377 6.761 -3.389 1.00 98.75 87 PHE A O 1
ATOM 633 N N . THR A 1 88 ? 6.109 7.392 -1.251 1.00 98.62 88 THR A N 1
ATOM 634 C CA . THR A 1 88 ? 7.425 6.921 -0.803 1.00 98.62 88 THR A CA 1
ATOM 635 C C . THR A 1 88 ? 7.555 5.409 -0.981 1.00 98.62 88 THR A C 1
ATOM 637 O O . THR A 1 88 ? 8.527 4.937 -1.573 1.00 98.62 88 THR A O 1
ATOM 640 N N . LEU A 1 89 ? 6.549 4.646 -0.535 1.00 98.62 89 LEU A N 1
ATOM 641 C CA . LEU A 1 89 ? 6.500 3.192 -0.698 1.00 98.62 89 LEU A CA 1
ATOM 642 C C . LEU A 1 89 ? 6.619 2.772 -2.166 1.00 98.62 89 LEU A C 1
ATOM 644 O O . LEU A 1 89 ? 7.466 1.949 -2.509 1.00 98.62 89 LEU A O 1
ATOM 648 N N . VAL A 1 90 ? 5.784 3.339 -3.034 1.00 98.62 90 VAL A N 1
ATOM 649 C CA . VAL A 1 90 ? 5.738 2.976 -4.453 1.00 98.62 90 VAL A CA 1
ATOM 650 C C . VAL A 1 90 ? 7.020 3.401 -5.174 1.00 98.62 90 VAL A C 1
ATOM 652 O O . VAL A 1 90 ? 7.511 2.655 -6.018 1.00 98.62 90 VAL A O 1
ATOM 655 N N . THR A 1 91 ? 7.643 4.512 -4.772 1.00 98.12 91 THR A N 1
ATOM 656 C CA . THR A 1 91 ? 8.921 4.959 -5.350 1.00 98.12 91 THR A CA 1
ATOM 657 C C . THR A 1 91 ? 10.039 3.976 -5.023 1.00 98.12 91 THR A C 1
ATOM 659 O O . THR A 1 91 ? 10.818 3.611 -5.902 1.00 98.12 91 THR A O 1
ATOM 662 N N . VAL A 1 92 ? 10.090 3.481 -3.781 1.00 97.00 92 VAL A N 1
ATOM 663 C CA . VAL A 1 92 ? 11.036 2.427 -3.390 1.00 97.00 92 VAL A CA 1
ATOM 664 C C . VAL A 1 92 ? 10.748 1.127 -4.137 1.00 97.00 92 VAL A C 1
ATOM 666 O O . VAL A 1 92 ? 11.688 0.463 -4.571 1.00 97.00 92 VAL A O 1
ATOM 669 N N . ILE A 1 93 ? 9.479 0.761 -4.339 1.00 97.06 93 ILE A N 1
ATOM 670 C CA . ILE A 1 93 ? 9.120 -0.423 -5.132 1.00 97.06 93 ILE A CA 1
ATOM 671 C C . ILE A 1 93 ? 9.656 -0.287 -6.558 1.00 97.06 93 ILE A C 1
ATOM 673 O O . ILE A 1 93 ? 10.389 -1.173 -6.995 1.00 97.06 93 ILE A O 1
ATOM 677 N N . PHE A 1 94 ? 9.371 0.813 -7.262 1.00 96.00 94 PHE A N 1
ATOM 678 C CA . PHE A 1 94 ? 9.899 1.027 -8.612 1.00 96.00 94 PHE A CA 1
ATOM 679 C C . PHE A 1 94 ? 11.426 1.002 -8.632 1.00 96.00 94 PHE A C 1
ATOM 681 O O . PHE A 1 94 ? 12.001 0.232 -9.392 1.00 96.00 94 PHE A O 1
ATOM 688 N N . GLY A 1 95 ? 12.076 1.757 -7.744 1.00 93.81 95 GLY A N 1
ATOM 689 C CA . GLY A 1 95 ? 13.533 1.825 -7.677 1.00 93.81 95 GLY A CA 1
ATOM 690 C C . GLY A 1 95 ? 14.192 0.476 -7.409 1.00 93.81 95 GLY A C 1
ATOM 691 O O . GLY A 1 95 ? 15.216 0.159 -8.000 1.00 93.81 95 GLY A O 1
ATOM 692 N N . THR A 1 96 ? 13.620 -0.347 -6.530 1.00 93.06 96 THR A N 1
ATOM 693 C CA . THR A 1 96 ? 14.234 -1.623 -6.129 1.00 93.06 96 THR A CA 1
ATOM 694 C C . THR A 1 96 ? 13.915 -2.782 -7.062 1.00 93.06 96 THR A C 1
ATOM 696 O O . THR A 1 96 ? 14.680 -3.745 -7.082 1.00 93.06 96 THR A O 1
ATOM 699 N N . THR A 1 97 ? 12.826 -2.688 -7.828 1.00 92.38 97 THR A N 1
ATOM 700 C CA . THR A 1 97 ? 12.388 -3.714 -8.790 1.00 92.38 97 THR A CA 1
ATOM 701 C C . THR A 1 97 ? 12.691 -3.352 -10.244 1.00 92.38 97 THR A C 1
ATOM 703 O O . THR A 1 97 ? 12.327 -4.102 -11.148 1.00 92.38 97 THR A O 1
ATOM 706 N N . ASP A 1 98 ? 13.371 -2.228 -10.484 1.00 90.19 98 ASP A N 1
ATOM 707 C CA . ASP A 1 98 ? 13.787 -1.814 -11.821 1.00 90.19 98 ASP A CA 1
ATOM 708 C C . ASP A 1 98 ? 14.793 -2.816 -12.416 1.00 90.19 98 ASP A C 1
ATOM 710 O O . ASP A 1 98 ? 15.853 -3.030 -11.822 1.00 90.19 98 ASP A O 1
ATOM 714 N N . PRO A 1 99 ? 14.519 -3.410 -13.591 1.00 84.88 99 PRO A N 1
ATOM 715 C CA . PRO A 1 99 ? 15.445 -4.342 -14.231 1.00 84.88 99 PRO A CA 1
ATOM 716 C C . PRO A 1 99 ? 16.759 -3.685 -14.676 1.00 84.88 99 PRO A C 1
ATOM 718 O O . PRO A 1 99 ? 17.751 -4.382 -14.857 1.00 84.88 99 PRO A O 1
ATOM 721 N N . ASN A 1 100 ? 16.789 -2.358 -14.841 1.00 83.56 100 ASN A N 1
ATOM 722 C CA . ASN A 1 100 ? 18.001 -1.622 -15.212 1.00 83.56 100 ASN A CA 1
ATOM 723 C C . ASN A 1 100 ? 18.895 -1.312 -14.004 1.00 83.56 100 ASN A C 1
ATOM 725 O O . ASN A 1 100 ? 20.018 -0.831 -14.162 1.00 83.56 100 ASN A O 1
ATOM 729 N N . ARG A 1 101 ? 18.405 -1.547 -12.781 1.00 82.06 101 ARG A N 1
ATOM 730 C CA . ARG A 1 101 ? 19.191 -1.360 -11.566 1.00 82.06 101 ARG A CA 1
ATOM 731 C C . ARG A 1 101 ? 20.155 -2.531 -11.400 1.00 82.06 101 ARG A C 1
ATOM 733 O O . ARG A 1 101 ? 19.757 -3.690 -11.456 1.00 82.06 101 ARG A O 1
ATOM 740 N N . ALA A 1 102 ? 21.416 -2.226 -11.099 1.00 79.81 102 ALA A N 1
ATOM 741 C CA . ALA A 1 102 ? 22.381 -3.246 -10.701 1.00 79.81 102 ALA A CA 1
ATOM 742 C C . ALA A 1 102 ? 21.845 -4.049 -9.500 1.00 79.81 102 ALA A C 1
ATOM 744 O O . ALA A 1 102 ? 21.375 -3.466 -8.518 1.00 79.81 102 ALA A O 1
ATOM 745 N N . SER A 1 103 ? 21.916 -5.381 -9.576 1.00 72.56 103 SER A N 1
ATOM 746 C CA . SER A 1 103 ? 21.382 -6.280 -8.547 1.00 72.56 103 SER A CA 1
ATOM 747 C C . SER A 1 103 ? 22.164 -6.145 -7.235 1.00 72.56 103 SER A C 1
ATOM 749 O O . SER A 1 103 ? 23.124 -6.870 -6.985 1.00 72.56 103 SER A O 1
ATOM 751 N N . PHE A 1 104 ? 21.745 -5.204 -6.391 1.00 77.31 104 PHE A N 1
ATOM 752 C CA . PHE A 1 104 ? 22.330 -4.936 -5.083 1.00 77.31 104 PHE A CA 1
ATOM 753 C C . PHE A 1 104 ? 21.248 -4.865 -3.997 1.00 77.31 104 PHE A C 1
ATOM 755 O O . PHE A 1 104 ? 20.264 -4.126 -4.116 1.00 77.31 104 PHE A O 1
ATOM 762 N N . GLY A 1 105 ? 21.454 -5.602 -2.904 1.00 82.31 105 GLY A N 1
ATOM 763 C CA . GLY A 1 105 ? 20.520 -5.686 -1.778 1.00 82.31 105 GLY A CA 1
ATOM 764 C C . GLY A 1 105 ? 19.237 -6.472 -2.083 1.00 82.31 105 GLY A C 1
ATOM 765 O O . GLY A 1 105 ? 19.010 -6.926 -3.200 1.00 82.31 105 GLY A O 1
ATOM 766 N N . SER A 1 106 ? 18.381 -6.636 -1.069 1.00 90.75 106 SER A N 1
ATOM 767 C CA . SER A 1 106 ? 17.091 -7.324 -1.208 1.00 90.75 106 SER A CA 1
ATOM 768 C C . SER A 1 106 ? 15.950 -6.313 -1.381 1.00 90.75 106 SER A C 1
ATOM 770 O O . SER A 1 106 ? 15.675 -5.558 -0.438 1.00 90.75 106 SER A O 1
ATOM 772 N N . PRO A 1 107 ? 15.232 -6.316 -2.524 1.00 92.75 107 PRO A N 1
ATOM 773 C CA . PRO A 1 107 ? 14.021 -5.513 -2.695 1.00 92.75 107 PRO A CA 1
ATOM 774 C C . PRO A 1 107 ? 12.992 -5.787 -1.594 1.00 92.75 107 PRO A C 1
ATOM 776 O O . PRO A 1 107 ? 12.390 -4.862 -1.058 1.00 92.75 107 PRO A O 1
ATOM 779 N N . ALA A 1 108 ? 12.848 -7.049 -1.174 1.00 95.50 108 ALA A N 1
ATOM 780 C CA . ALA A 1 108 ? 11.906 -7.430 -0.126 1.00 95.50 108 ALA A CA 1
ATOM 781 C C . ALA A 1 108 ? 12.215 -6.760 1.223 1.00 95.50 108 ALA A C 1
ATOM 783 O O . ALA A 1 108 ? 11.279 -6.353 1.924 1.00 95.50 108 ALA A O 1
ATOM 784 N N . ILE A 1 109 ? 13.503 -6.636 1.578 1.00 95.81 109 ILE A N 1
ATOM 785 C CA . ILE A 1 109 ? 13.940 -5.953 2.802 1.00 95.81 109 ILE A CA 1
ATOM 786 C C . ILE A 1 109 ? 13.659 -4.458 2.695 1.00 95.81 109 ILE A C 1
ATOM 788 O O . ILE A 1 109 ? 13.012 -3.910 3.582 1.00 95.81 109 ILE A O 1
ATOM 792 N N . LEU A 1 110 ? 14.090 -3.816 1.607 1.00 95.75 110 LEU A N 1
ATOM 793 C CA . LEU A 1 110 ? 13.932 -2.372 1.423 1.00 95.75 110 LEU A CA 1
ATOM 794 C C . LEU A 1 110 ? 12.457 -1.961 1.415 1.00 95.75 110 LEU A C 1
ATOM 796 O O . LEU A 1 110 ? 12.070 -1.097 2.194 1.00 95.75 110 LEU A O 1
ATOM 800 N N . ILE A 1 111 ? 11.613 -2.651 0.642 1.00 97.38 111 ILE A N 1
ATOM 801 C CA . ILE A 1 111 ? 10.165 -2.396 0.617 1.00 97.38 111 ILE A CA 1
ATOM 802 C C . ILE A 1 111 ? 9.557 -2.631 2.008 1.00 97.38 111 ILE A C 1
ATOM 804 O O . ILE A 1 111 ? 8.727 -1.852 2.470 1.00 97.38 111 ILE A O 1
ATOM 808 N N . GLY A 1 112 ? 9.986 -3.687 2.708 1.00 97.25 112 GLY A N 1
ATOM 809 C CA . GLY A 1 112 ? 9.551 -3.964 4.076 1.00 97.25 112 GLY A CA 1
ATOM 810 C C . GLY A 1 112 ? 9.898 -2.849 5.062 1.00 97.25 112 GLY A C 1
ATOM 811 O O . GLY A 1 112 ? 9.027 -2.417 5.810 1.00 97.25 112 GLY A O 1
ATOM 812 N N . LEU A 1 113 ? 11.141 -2.367 5.039 1.00 97.62 113 LEU A N 1
ATOM 813 C CA . LEU A 1 113 ? 11.597 -1.269 5.889 1.00 97.62 113 LEU A CA 1
ATOM 814 C C . LEU A 1 113 ? 10.877 0.039 5.558 1.00 97.62 113 LEU A C 1
ATOM 816 O O . LEU A 1 113 ? 10.526 0.773 6.474 1.00 97.62 113 LEU A O 1
ATOM 820 N N . THR A 1 114 ? 10.585 0.313 4.286 1.00 98.19 114 THR A N 1
ATOM 821 C CA . THR A 1 114 ? 9.795 1.490 3.901 1.00 98.19 114 THR A CA 1
ATOM 822 C C . THR A 1 114 ? 8.378 1.436 4.465 1.00 98.19 114 THR A C 1
ATOM 824 O O . THR A 1 114 ? 7.908 2.439 4.995 1.00 98.19 114 THR A O 1
ATOM 827 N N . VAL A 1 115 ? 7.718 0.272 4.441 1.00 98.25 115 VAL A N 1
ATOM 828 C CA . VAL A 1 115 ? 6.416 0.098 5.112 1.00 98.25 115 VAL A CA 1
ATOM 829 C C . VAL A 1 115 ? 6.543 0.335 6.620 1.00 98.25 115 VAL A C 1
ATOM 831 O O . VAL A 1 115 ? 5.695 1.019 7.191 1.00 98.25 115 VAL A O 1
ATOM 834 N N . THR A 1 116 ? 7.595 -0.177 7.269 1.00 98.19 116 THR A N 1
ATOM 835 C CA . THR A 1 116 ? 7.846 0.059 8.702 1.00 98.19 116 THR A CA 1
ATOM 836 C C . THR A 1 116 ? 8.023 1.544 9.009 1.00 98.19 116 THR A C 1
ATOM 838 O O . THR A 1 116 ? 7.377 2.060 9.916 1.00 98.19 116 THR A O 1
ATOM 841 N N . LEU A 1 117 ? 8.848 2.256 8.237 1.00 98.12 117 LEU A N 1
ATOM 842 C CA . LEU A 1 117 ? 9.045 3.699 8.390 1.00 98.12 117 LEU A CA 1
ATOM 843 C C . LEU A 1 117 ? 7.738 4.471 8.173 1.00 98.12 117 LEU A C 1
ATOM 845 O O . LEU A 1 117 ? 7.441 5.393 8.928 1.00 98.12 117 LEU A O 1
ATOM 849 N N . GLY A 1 118 ? 6.923 4.055 7.201 1.00 98.25 118 GLY A N 1
ATOM 850 C CA . GLY A 1 118 ? 5.608 4.647 6.974 1.00 98.25 118 GLY A CA 1
ATOM 851 C C . GLY A 1 118 ? 4.638 4.436 8.140 1.00 98.25 118 GLY A C 1
ATOM 852 O O . GLY A 1 118 ? 3.858 5.332 8.459 1.00 98.25 118 GLY A O 1
ATOM 853 N N . HIS A 1 119 ? 4.717 3.301 8.838 1.00 98.12 119 HIS A N 1
ATOM 854 C CA . HIS A 1 119 ? 3.965 3.085 10.079 1.00 98.12 119 HIS A CA 1
ATOM 855 C C . HIS A 1 119 ? 4.474 3.982 11.209 1.00 98.12 119 HIS A C 1
ATOM 857 O O . HIS A 1 119 ? 3.668 4.653 11.850 1.00 98.12 119 HIS A O 1
ATOM 863 N N . LEU A 1 120 ? 5.794 4.059 11.410 1.00 97.88 120 LEU A N 1
ATOM 864 C CA . LEU A 1 120 ? 6.396 4.920 12.435 1.00 97.88 120 LEU A CA 1
ATOM 865 C C . LEU A 1 120 ? 6.030 6.400 12.243 1.00 97.88 120 LEU A C 1
ATOM 867 O O . LEU A 1 120 ? 5.812 7.105 13.223 1.00 97.88 120 LEU A O 1
ATOM 871 N N . ALA A 1 121 ? 5.924 6.858 10.994 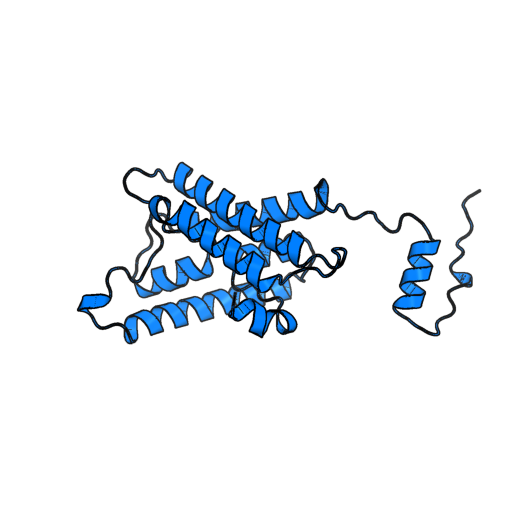1.00 97.19 121 ALA A N 1
ATOM 872 C CA . ALA A 1 121 ? 5.531 8.226 10.678 1.00 97.19 121 ALA A CA 1
ATOM 873 C C . ALA A 1 121 ? 4.006 8.446 10.697 1.00 97.19 121 ALA A C 1
ATOM 875 O O . ALA A 1 121 ? 3.546 9.500 11.124 1.00 97.19 121 ALA A O 1
ATOM 876 N N . GLY A 1 122 ? 3.220 7.482 10.208 1.00 96.88 122 GLY A N 1
ATOM 877 C CA . GLY A 1 122 ? 1.805 7.671 9.871 1.00 96.88 122 GLY A CA 1
ATOM 878 C C . GLY A 1 122 ? 0.788 7.216 10.915 1.00 96.88 122 GLY A C 1
ATOM 879 O O . GLY A 1 122 ? -0.350 7.685 10.880 1.00 96.88 122 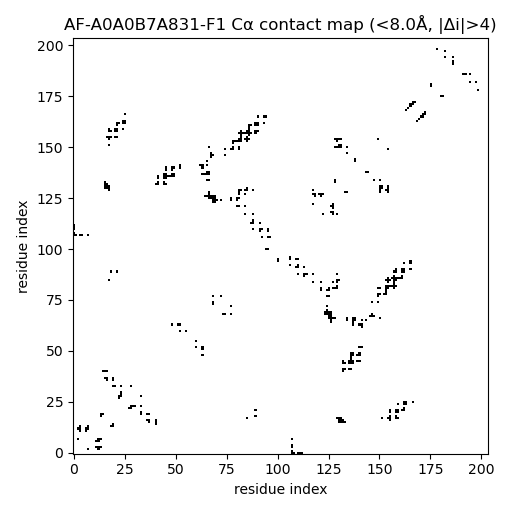GLY A O 1
ATOM 880 N N . ILE A 1 123 ? 1.155 6.316 11.838 1.00 96.81 123 ILE A N 1
ATOM 881 C CA . ILE A 1 123 ? 0.190 5.680 12.755 1.00 96.81 123 ILE A CA 1
ATOM 882 C C . ILE A 1 123 ? -0.611 6.716 13.550 1.00 96.81 123 ILE A C 1
ATOM 884 O O . ILE A 1 123 ? -1.835 6.637 13.577 1.00 96.81 123 ILE A O 1
ATOM 888 N N . ASN A 1 124 ? 0.057 7.719 14.126 1.00 96.62 124 ASN A N 1
ATOM 889 C CA . ASN A 1 124 ? -0.601 8.722 14.971 1.00 96.62 124 ASN A CA 1
ATOM 890 C C . ASN A 1 124 ? -1.506 9.687 14.189 1.00 96.62 124 ASN A C 1
ATOM 892 O O . ASN A 1 124 ? -2.309 10.388 14.799 1.00 96.62 124 ASN A O 1
ATOM 896 N N . PHE A 1 125 ? -1.380 9.738 12.859 1.00 97.75 125 PHE A N 1
ATOM 897 C CA . PHE A 1 125 ? -2.172 10.633 12.019 1.00 97.75 125 PHE A CA 1
ATOM 898 C C . PHE A 1 125 ? -3.365 9.933 11.375 1.00 97.75 125 PHE A C 1
ATOM 900 O O . PHE A 1 125 ? -4.448 10.508 11.319 1.00 97.75 125 PHE A O 1
ATOM 907 N N . THR A 1 126 ? -3.167 8.721 10.857 1.00 97.56 126 THR A N 1
ATOM 908 C CA . THR A 1 126 ? -4.153 8.049 9.993 1.00 97.56 126 THR A CA 1
ATOM 909 C C . THR A 1 126 ? -4.316 6.557 10.283 1.00 97.56 126 THR A C 1
ATOM 911 O O . THR A 1 126 ? -5.121 5.889 9.631 1.00 97.56 126 THR A O 1
ATOM 914 N N . GLY A 1 127 ? -3.527 6.002 11.209 1.00 95.75 127 GLY A N 1
ATOM 915 C CA . GLY A 1 127 ? -3.365 4.557 11.381 1.00 95.75 127 GLY A CA 1
ATOM 916 C C . GLY A 1 127 ? -2.454 3.900 10.333 1.00 95.75 127 GLY A C 1
ATOM 917 O O . GLY A 1 127 ? -2.283 2.684 10.378 1.00 95.75 127 GLY A O 1
ATOM 918 N N . SER A 1 128 ? -1.848 4.688 9.430 1.00 96.31 128 SER A N 1
ATOM 919 C CA . SER A 1 128 ? -0.924 4.254 8.370 1.00 96.31 128 SER A CA 1
ATOM 920 C C . SER A 1 128 ? -1.503 3.157 7.467 1.00 96.31 128 SER A C 1
ATOM 922 O O . SER A 1 128 ? -1.158 1.976 7.562 1.00 96.31 128 SER A O 1
ATOM 924 N N . SER A 1 129 ? -2.419 3.542 6.577 1.00 97.56 129 SER A N 1
ATOM 925 C CA . SER A 1 129 ? -3.006 2.613 5.613 1.00 97.56 129 SER A CA 1
ATOM 926 C C . SER A 1 129 ? -1.980 2.171 4.578 1.00 97.56 129 SER A C 1
ATOM 928 O O . SER A 1 129 ? -1.654 0.983 4.495 1.00 97.56 129 SER A O 1
ATOM 930 N N . MET A 1 130 ? -1.527 3.118 3.746 1.00 98.56 130 MET A N 1
ATOM 931 C CA . MET A 1 130 ? -0.767 2.927 2.504 1.00 98.56 130 MET A CA 1
ATOM 932 C C . MET A 1 130 ? -1.387 1.945 1.493 1.00 98.56 130 MET A C 1
ATOM 934 O O . MET A 1 130 ? -0.839 1.731 0.409 1.00 98.56 130 MET A O 1
ATOM 938 N N . ASN A 1 131 ? -2.494 1.288 1.842 1.00 98.62 131 ASN A N 1
ATOM 939 C CA . ASN A 1 131 ? -3.010 0.100 1.188 1.00 98.62 131 ASN A CA 1
ATOM 940 C C . ASN A 1 131 ? -4.536 0.029 1.358 1.00 98.62 131 ASN A C 1
ATOM 942 O O . ASN A 1 131 ? -5.019 -0.381 2.421 1.00 98.62 131 ASN A O 1
ATOM 946 N N . PRO A 1 132 ? -5.298 0.315 0.286 1.00 98.81 132 PRO A N 1
ATOM 947 C CA . PRO A 1 132 ? -6.754 0.311 0.344 1.00 98.81 132 PRO A CA 1
ATOM 948 C C . PRO A 1 132 ? -7.353 -1.025 0.802 1.00 98.81 132 PRO A C 1
ATOM 950 O O . PRO A 1 132 ? -8.271 -1.043 1.616 1.00 98.81 132 PRO A O 1
ATOM 953 N N . SER A 1 133 ? -6.802 -2.162 0.353 1.00 98.50 133 SER A N 1
ATOM 954 C CA . SER A 1 133 ? -7.313 -3.484 0.751 1.00 98.50 133 SER A CA 1
ATOM 955 C C . SER A 1 133 ? -7.098 -3.767 2.241 1.00 98.50 133 SER A C 1
ATOM 957 O O . SER A 1 133 ? -7.993 -4.296 2.894 1.00 98.50 133 SER A O 1
ATOM 959 N N . ARG A 1 134 ? -5.959 -3.343 2.807 1.00 98.31 134 ARG A N 1
ATOM 960 C CA . ARG A 1 134 ? -5.657 -3.481 4.242 1.00 98.31 134 ARG A CA 1
ATOM 961 C C . ARG A 1 134 ? -6.623 -2.674 5.103 1.00 98.31 134 ARG A C 1
ATOM 963 O O . ARG A 1 134 ? -7.041 -3.170 6.145 1.00 98.31 134 ARG A O 1
ATOM 970 N N . SER A 1 135 ? -6.957 -1.452 4.689 1.00 98.50 135 SER A N 1
ATOM 971 C CA . SER A 1 135 ? -7.951 -0.628 5.387 1.00 98.50 135 SER A CA 1
ATOM 972 C C . SER A 1 135 ? -9.359 -1.192 5.245 1.00 98.50 135 SER A C 1
ATOM 974 O O . SER A 1 135 ? -10.097 -1.233 6.224 1.00 98.50 135 SER A O 1
ATOM 976 N N . LEU A 1 136 ? -9.729 -1.666 4.052 1.00 98.62 136 LEU A N 1
ATOM 977 C CA . LEU A 1 136 ? -11.039 -2.264 3.801 1.00 98.62 136 LEU A CA 1
ATOM 978 C C . LEU A 1 136 ? -11.262 -3.529 4.639 1.00 98.62 136 LEU A C 1
ATOM 980 O O . LEU A 1 136 ? -12.330 -3.696 5.218 1.00 98.62 136 LEU A O 1
ATOM 984 N N . GLY A 1 137 ? -10.268 -4.417 4.715 1.00 98.19 137 GLY A N 1
ATOM 985 C CA . GLY A 1 137 ? -10.400 -5.695 5.415 1.00 98.19 137 GLY A CA 1
ATOM 986 C C . GLY A 1 137 ? -10.774 -5.540 6.891 1.00 98.19 137 GLY A C 1
ATOM 987 O O . GLY A 1 137 ? -11.701 -6.201 7.361 1.00 98.19 137 GLY A O 1
ATOM 988 N N . SER A 1 138 ? -10.100 -4.638 7.616 1.00 97.19 138 SER A N 1
ATOM 989 C CA . SER A 1 138 ? -10.447 -4.351 9.014 1.00 97.19 138 SER A CA 1
ATOM 990 C C . SER A 1 138 ? -11.734 -3.537 9.144 1.00 97.19 138 SER A C 1
ATOM 992 O O . SER A 1 138 ? -12.527 -3.841 10.029 1.00 97.19 138 SER A O 1
ATOM 994 N N . ALA A 1 139 ? -11.994 -2.578 8.246 1.00 98.06 139 ALA A N 1
ATOM 995 C CA . ALA A 1 139 ? -13.234 -1.794 8.226 1.00 98.06 139 ALA A CA 1
ATOM 996 C C . ALA A 1 139 ? -14.485 -2.674 8.098 1.00 98.06 139 ALA A C 1
ATOM 998 O O . ALA A 1 139 ? -15.408 -2.550 8.896 1.00 98.06 139 ALA A O 1
ATOM 999 N N . VAL A 1 140 ? -14.488 -3.620 7.154 1.00 98.25 140 VAL A N 1
ATOM 1000 C CA . VAL A 1 140 ? -15.599 -4.565 6.954 1.00 98.25 140 VAL A CA 1
ATOM 1001 C C . VAL A 1 140 ? -15.780 -5.470 8.173 1.00 98.25 140 VAL A C 1
ATOM 1003 O O . VAL A 1 140 ? -16.903 -5.720 8.602 1.00 98.25 140 VAL A O 1
ATOM 1006 N N . ALA A 1 141 ? -14.685 -5.966 8.753 1.00 97.69 141 ALA A N 1
ATOM 1007 C CA . ALA A 1 141 ? -14.764 -6.847 9.914 1.00 97.69 141 ALA A CA 1
ATOM 1008 C C . ALA A 1 141 ? -15.251 -6.110 11.176 1.00 97.69 141 ALA A C 1
ATOM 1010 O O . ALA A 1 141 ? -15.998 -6.688 11.973 1.00 97.69 141 ALA A O 1
ATOM 1011 N N . ALA A 1 142 ? -14.837 -4.858 11.369 1.00 96.50 142 ALA A N 1
ATOM 1012 C CA . ALA A 1 142 ? -15.195 -4.024 12.516 1.00 96.50 142 ALA A CA 1
ATOM 1013 C C . ALA A 1 142 ? -16.511 -3.248 12.341 1.00 96.50 142 ALA A C 1
ATOM 1015 O O . ALA A 1 142 ? -17.016 -2.728 13.328 1.00 96.50 142 ALA A O 1
ATOM 1016 N N . ASP A 1 143 ? -17.051 -3.196 11.121 1.00 96.88 143 ASP A N 1
ATOM 1017 C CA . ASP A 1 143 ? -18.140 -2.303 10.710 1.00 96.88 143 ASP A CA 1
ATOM 1018 C C . ASP A 1 143 ? -17.839 -0.818 10.995 1.00 96.88 143 ASP A C 1
ATOM 1020 O O . ASP A 1 143 ? -18.593 -0.108 11.656 1.00 96.88 143 ASP A O 1
ATOM 1024 N N . PHE A 1 144 ? -16.679 -0.354 10.522 1.00 96.69 144 PHE A N 1
ATOM 1025 C CA . PHE A 1 144 ? -16.178 1.003 10.755 1.00 96.69 144 PHE A CA 1
ATOM 1026 C C . PHE A 1 144 ? -15.792 1.686 9.439 1.00 96.69 144 PHE A C 1
ATOM 1028 O O . PHE A 1 144 ? -14.885 1.228 8.742 1.00 96.69 144 PHE A O 1
ATOM 1035 N N . TRP A 1 145 ? -16.442 2.808 9.115 1.00 97.69 145 TRP A N 1
ATOM 1036 C CA . TRP A 1 145 ? -16.368 3.432 7.783 1.00 97.69 145 TRP A CA 1
ATOM 1037 C C . TRP A 1 145 ? -16.006 4.923 7.790 1.00 97.69 145 TRP A C 1
ATOM 1039 O O . TRP A 1 145 ? -16.019 5.571 6.737 1.00 97.69 145 TRP A O 1
ATOM 1049 N N . ASP A 1 146 ? -15.646 5.477 8.947 1.00 97.31 146 ASP A N 1
ATOM 1050 C CA . ASP A 1 146 ? -15.337 6.900 9.065 1.00 97.31 146 ASP A CA 1
ATOM 1051 C C . ASP A 1 146 ? -14.149 7.287 8.183 1.00 97.31 146 ASP A C 1
ATOM 1053 O O . ASP A 1 146 ? -13.083 6.670 8.214 1.00 97.31 146 ASP A O 1
ATOM 1057 N N . ASN A 1 147 ? -14.347 8.335 7.378 1.00 98.00 147 ASN A N 1
ATOM 1058 C CA . ASN A 1 147 ? -13.349 8.885 6.457 1.00 98.00 147 ASN A CA 1
ATOM 1059 C C . ASN A 1 147 ? -12.702 7.839 5.524 1.00 98.00 147 ASN A C 1
ATOM 1061 O O . ASN A 1 147 ? -11.612 8.068 5.000 1.00 98.00 147 ASN A O 1
ATOM 1065 N N . HIS A 1 148 ? -13.371 6.705 5.276 1.00 98.38 148 HIS A N 1
ATOM 1066 C CA . HIS A 1 148 ? -12.758 5.552 4.611 1.00 98.38 148 HIS A CA 1
ATOM 1067 C C . HIS A 1 148 ? -12.235 5.863 3.201 1.00 98.38 148 HIS A C 1
ATOM 1069 O O . HIS A 1 148 ? -11.264 5.266 2.736 1.00 98.38 148 HIS A O 1
ATOM 1075 N N . TRP A 1 149 ? -12.847 6.844 2.532 1.00 98.56 149 TRP A N 1
ATOM 1076 C CA . TRP A 1 149 ? -12.435 7.329 1.217 1.00 98.56 149 TRP A CA 1
ATOM 1077 C C . TRP A 1 149 ? -10.963 7.777 1.181 1.00 98.56 149 TRP A C 1
ATOM 1079 O O . TRP A 1 149 ? -10.296 7.584 0.164 1.00 98.56 149 TRP A O 1
ATOM 1089 N N . ILE A 1 150 ? -10.429 8.310 2.289 1.00 98.69 150 ILE A N 1
ATOM 1090 C CA . ILE A 1 150 ? -9.035 8.766 2.397 1.00 98.69 150 ILE A CA 1
ATOM 1091 C C . ILE A 1 150 ? -8.074 7.611 2.116 1.00 98.69 150 ILE A C 1
ATOM 1093 O O . ILE A 1 150 ? -7.101 7.778 1.383 1.00 98.69 150 ILE A O 1
ATOM 1097 N N . TYR A 1 151 ? -8.385 6.423 2.634 1.00 98.62 151 TYR A N 1
ATOM 1098 C CA . TYR A 1 151 ? -7.553 5.223 2.517 1.00 98.62 151 TYR A CA 1
ATOM 1099 C C . TYR A 1 151 ? -7.634 4.547 1.148 1.00 98.62 151 TYR A C 1
ATOM 1101 O O . TYR A 1 151 ? -6.886 3.613 0.872 1.00 98.62 151 TYR A O 1
ATOM 1109 N N . TRP A 1 152 ? -8.507 5.041 0.272 1.00 98.75 152 TRP A N 1
ATOM 1110 C CA . TRP A 1 152 ? -8.525 4.696 -1.144 1.00 98.75 152 TRP A CA 1
ATOM 1111 C C . TRP A 1 152 ? -7.814 5.762 -1.963 1.00 98.75 152 TRP A C 1
ATOM 1113 O O . TRP A 1 152 ? -6.822 5.478 -2.632 1.00 98.75 152 TRP A O 1
ATOM 1123 N N . ILE A 1 153 ? -8.304 6.999 -1.889 1.00 98.69 153 ILE A N 1
ATOM 1124 C CA . ILE A 1 153 ? -7.870 8.071 -2.783 1.00 98.69 153 ILE A CA 1
ATOM 1125 C C . ILE A 1 153 ? -6.452 8.536 -2.446 1.00 98.69 153 ILE A C 1
ATOM 1127 O O . ILE A 1 153 ? -5.661 8.724 -3.365 1.00 98.69 153 ILE A O 1
ATOM 1131 N N . GLY A 1 154 ? -6.095 8.661 -1.163 1.00 98.75 154 GLY A N 1
ATOM 1132 C CA . GLY A 1 154 ? -4.745 9.042 -0.730 1.00 98.75 154 GLY A CA 1
ATOM 1133 C C . GLY A 1 154 ? -3.679 8.077 -1.257 1.00 98.75 154 GLY A C 1
ATOM 1134 O O . GLY A 1 154 ? -2.813 8.501 -2.029 1.00 98.75 154 GLY A O 1
ATOM 1135 N N . PRO A 1 155 ? -3.770 6.770 -0.942 1.00 98.88 155 PRO A N 1
ATOM 1136 C CA . PRO A 1 155 ? -2.808 5.796 -1.434 1.00 98.88 155 PRO A CA 1
ATOM 1137 C C . PRO A 1 155 ? -2.761 5.672 -2.958 1.00 98.88 155 PRO A C 1
ATOM 1139 O O . PRO A 1 155 ? -1.674 5.634 -3.535 1.00 98.88 155 PRO A O 1
ATOM 1142 N N . ILE A 1 156 ? -3.914 5.650 -3.638 1.00 98.88 156 ILE A N 1
ATOM 1143 C CA . ILE A 1 156 ? -3.955 5.554 -5.106 1.00 98.88 156 ILE A CA 1
ATOM 1144 C C . ILE A 1 156 ? -3.308 6.786 -5.747 1.00 98.88 156 ILE A C 1
ATOM 1146 O O . ILE A 1 156 ? -2.476 6.629 -6.639 1.00 98.88 156 ILE A O 1
ATOM 1150 N N . ALA A 1 157 ? -3.626 7.994 -5.274 1.00 98.81 157 ALA A N 1
ATOM 1151 C CA . ALA A 1 157 ? -3.017 9.222 -5.778 1.00 98.81 157 ALA A CA 1
ATOM 1152 C C . ALA A 1 157 ? -1.496 9.221 -5.566 1.00 98.81 157 ALA A C 1
ATOM 1154 O O . ALA A 1 157 ? -0.750 9.477 -6.510 1.00 98.81 157 ALA A O 1
ATOM 1155 N N . GLY A 1 158 ? -1.025 8.857 -4.367 1.00 98.81 158 GLY A N 1
ATOM 1156 C CA . GLY A 1 158 ? 0.406 8.737 -4.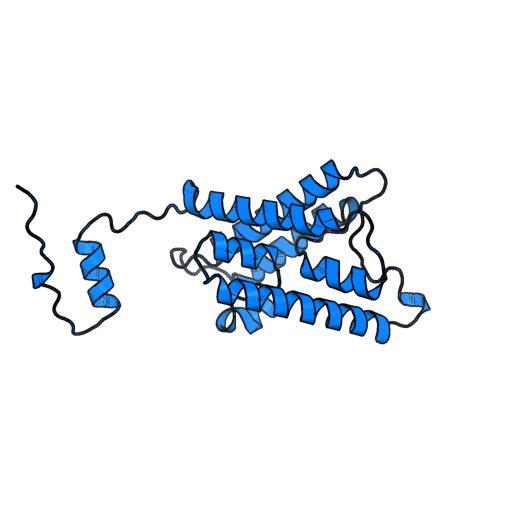072 1.00 98.81 158 GLY A CA 1
ATOM 1157 C C . GLY A 1 158 ? 1.117 7.720 -4.970 1.00 98.81 158 GLY A C 1
ATOM 1158 O O . GLY A 1 158 ? 2.197 7.996 -5.494 1.00 98.81 158 GLY A O 1
ATOM 1159 N N . GLY A 1 159 ? 0.493 6.564 -5.210 1.00 98.75 159 GLY A N 1
ATOM 1160 C CA . GLY A 1 159 ? 1.028 5.533 -6.100 1.00 98.75 159 GLY A CA 1
ATOM 1161 C C . GLY A 1 159 ? 1.089 5.962 -7.568 1.00 98.75 159 GLY A C 1
ATOM 1162 O O . GLY A 1 159 ? 2.106 5.738 -8.223 1.00 98.75 159 GLY A O 1
ATOM 1163 N N . ILE A 1 160 ? 0.044 6.620 -8.080 1.00 98.62 160 ILE A N 1
ATOM 1164 C CA . ILE A 1 160 ? 0.022 7.158 -9.449 1.00 98.62 160 ILE A CA 1
ATOM 1165 C C . ILE A 1 160 ? 1.092 8.237 -9.616 1.00 98.62 160 ILE A C 1
ATOM 1167 O O . ILE A 1 160 ? 1.861 8.183 -10.573 1.00 98.62 160 ILE A O 1
ATOM 1171 N N . LEU A 1 161 ? 1.185 9.181 -8.674 1.00 98.62 161 LEU A N 1
ATOM 1172 C CA . LEU A 1 161 ? 2.221 10.215 -8.695 1.00 98.62 161 LEU A CA 1
ATOM 1173 C C . LEU A 1 161 ? 3.618 9.594 -8.720 1.00 98.62 161 LEU A C 1
ATOM 1175 O O . LEU A 1 161 ? 4.443 9.992 -9.534 1.00 98.62 161 LEU A O 1
ATOM 1179 N N . SER A 1 162 ? 3.862 8.571 -7.901 1.00 98.31 162 SER A N 1
ATOM 1180 C CA . SER A 1 162 ? 5.137 7.854 -7.897 1.00 98.31 162 SER A CA 1
ATOM 1181 C C . SER A 1 162 ? 5.431 7.173 -9.235 1.00 98.31 162 SER A C 1
ATOM 1183 O O . SER A 1 162 ? 6.537 7.314 -9.756 1.00 98.31 162 SER A O 1
ATOM 1185 N N . ALA A 1 163 ? 4.446 6.496 -9.836 1.00 97.31 163 ALA A N 1
ATOM 1186 C CA . ALA A 1 163 ? 4.597 5.877 -11.152 1.00 97.31 163 ALA A CA 1
ATOM 1187 C C . ALA A 1 163 ? 4.984 6.900 -12.226 1.00 97.31 163 ALA A C 1
ATOM 1189 O O . ALA A 1 163 ? 5.927 6.670 -12.985 1.00 97.31 163 ALA A O 1
ATOM 1190 N N . LEU A 1 164 ? 4.296 8.044 -12.255 1.00 96.88 164 LEU A N 1
ATOM 1191 C CA . LEU A 1 164 ? 4.573 9.132 -13.190 1.00 96.88 164 LEU A CA 1
ATOM 1192 C C . LEU A 1 164 ? 5.957 9.744 -12.946 1.00 96.88 164 LEU A C 1
ATOM 1194 O O . LEU A 1 164 ? 6.741 9.866 -13.881 1.00 96.88 164 LEU A O 1
ATOM 1198 N N . THR A 1 165 ? 6.303 10.066 -11.698 1.00 96.94 165 THR A N 1
ATOM 1199 C CA . THR A 1 165 ? 7.630 10.587 -11.343 1.00 96.94 165 THR A CA 1
ATOM 1200 C C . THR A 1 165 ? 8.732 9.614 -11.751 1.00 96.94 165 THR A C 1
ATOM 1202 O O . THR A 1 165 ? 9.716 10.016 -12.371 1.00 96.94 165 THR A O 1
ATOM 1205 N N . TYR A 1 166 ? 8.569 8.325 -11.457 1.00 94.50 166 TYR A N 1
ATOM 1206 C CA . TYR A 1 166 ? 9.591 7.338 -11.768 1.00 94.50 166 TYR A CA 1
ATOM 1207 C C . TYR A 1 166 ? 9.767 7.163 -13.281 1.00 94.50 166 TYR A C 1
ATOM 1209 O O . TYR A 1 166 ? 10.891 7.192 -13.771 1.00 94.50 166 TYR A O 1
ATOM 1217 N N . LYS A 1 167 ? 8.668 7.037 -14.033 1.00 91.25 167 LYS A N 1
ATOM 1218 C CA . LYS A 1 167 ? 8.695 6.785 -15.483 1.00 91.25 167 LYS A CA 1
ATOM 1219 C C . LYS A 1 167 ? 8.966 8.012 -16.345 1.00 91.25 167 LYS A C 1
ATOM 1221 O O . LYS A 1 167 ? 9.302 7.827 -17.507 1.00 91.25 167 LYS A O 1
ATOM 1226 N N . LEU A 1 168 ? 8.781 9.230 -15.837 1.00 91.38 168 LEU A N 1
ATOM 1227 C CA . LEU A 1 168 ? 8.974 10.459 -16.620 1.00 91.38 168 LEU A CA 1
ATOM 1228 C C . LEU A 1 168 ? 10.217 11.245 -16.203 1.00 91.38 168 LEU A C 1
ATOM 1230 O O . LEU A 1 168 ? 10.784 11.949 -17.032 1.00 91.38 168 LEU A O 1
ATOM 1234 N N . ILE A 1 169 ? 10.639 11.143 -14.939 1.00 92.31 169 ILE A N 1
ATOM 1235 C CA . ILE A 1 169 ? 11.719 11.972 -14.386 1.00 92.31 169 ILE A CA 1
ATOM 1236 C C . ILE A 1 169 ? 12.937 11.120 -14.024 1.00 92.31 169 ILE A C 1
ATOM 1238 O O . ILE A 1 169 ? 14.049 11.453 -14.420 1.00 92.31 169 ILE A O 1
ATOM 1242 N N . ILE A 1 170 ? 12.749 10.027 -13.277 1.00 89.88 170 ILE A N 1
ATOM 1243 C CA . ILE A 1 170 ? 13.873 9.253 -12.714 1.00 89.88 170 ILE A CA 1
ATOM 1244 C C . ILE A 1 170 ? 14.468 8.288 -13.742 1.00 89.88 170 ILE A C 1
ATOM 1246 O O . ILE A 1 170 ? 15.674 8.291 -13.977 1.00 89.88 170 ILE A O 1
ATOM 1250 N N . ASN A 1 171 ? 13.627 7.455 -14.346 1.00 86.31 171 ASN A N 1
ATOM 1251 C CA . ASN A 1 171 ? 14.010 6.511 -15.386 1.00 86.31 171 ASN A CA 1
ATOM 1252 C C . ASN A 1 171 ? 13.073 6.670 -16.593 1.00 86.31 171 ASN A C 1
ATOM 1254 O O . ASN A 1 171 ? 12.214 5.811 -16.832 1.00 86.31 171 ASN A O 1
ATOM 1258 N N . PRO A 1 172 ? 13.186 7.796 -17.326 1.00 81.25 172 PRO A N 1
ATOM 1259 C CA . PRO A 1 172 ? 12.424 7.994 -18.544 1.00 81.25 172 PRO A CA 1
ATOM 1260 C C . PRO A 1 172 ? 12.733 6.890 -19.547 1.00 81.25 172 PRO A C 1
ATOM 1262 O O . PRO A 1 17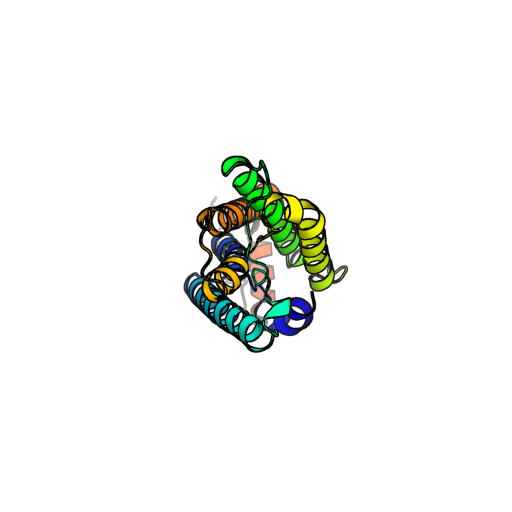2 ? 13.891 6.513 -19.737 1.00 81.25 172 PRO A O 1
ATOM 1265 N N . TYR A 1 173 ? 11.690 6.378 -20.205 1.00 68.81 173 TYR A N 1
ATOM 1266 C CA . TYR A 1 173 ? 11.872 5.464 -21.327 1.00 68.81 173 TYR A CA 1
ATOM 1267 C C . TYR A 1 173 ? 12.717 6.169 -22.390 1.00 68.81 173 TYR A C 1
ATOM 1269 O O . TYR A 1 173 ? 12.266 7.126 -23.015 1.00 68.81 173 TYR A O 1
ATOM 1277 N N . LYS A 1 174 ? 13.955 5.707 -22.575 1.00 66.06 174 LYS A N 1
ATOM 1278 C CA . LYS A 1 174 ? 14.898 6.322 -23.514 1.00 66.06 174 LYS A CA 1
ATOM 1279 C C . LYS A 1 174 ? 14.567 6.023 -24.978 1.00 66.06 174 LYS A C 1
ATOM 1281 O O . LYS A 1 174 ? 15.193 6.600 -25.852 1.00 66.06 174 LYS A O 1
ATOM 1286 N N . GLY A 1 175 ? 13.575 5.174 -25.264 1.00 59.12 175 GLY A N 1
ATOM 1287 C CA . GLY A 1 175 ? 13.383 4.655 -26.615 1.00 59.12 175 GLY A CA 1
ATOM 1288 C C . GLY A 1 175 ? 14.476 3.667 -27.003 1.00 59.12 175 GLY A C 1
ATOM 1289 O O . GLY A 1 175 ? 15.428 3.431 -26.263 1.00 59.12 175 GLY A O 1
ATOM 1290 N N . ILE A 1 176 ? 14.316 3.082 -28.184 1.00 57.38 176 ILE A N 1
ATOM 1291 C CA . ILE A 1 176 ? 15.441 2.563 -28.952 1.00 57.38 176 ILE A CA 1
ATOM 1292 C C . ILE A 1 176 ? 16.059 3.806 -29.595 1.00 57.38 176 ILE A C 1
ATOM 1294 O O . ILE A 1 176 ? 15.482 4.358 -30.530 1.00 57.38 176 ILE A O 1
ATOM 1298 N N . LEU A 1 177 ? 17.160 4.309 -29.036 1.00 56.94 177 LEU A N 1
ATOM 1299 C CA . LEU A 1 177 ? 17.788 5.539 -29.535 1.00 56.94 177 LEU A CA 1
ATOM 1300 C C . LEU A 1 177 ? 18.503 5.310 -30.871 1.00 56.94 177 LEU A C 1
ATOM 1302 O O . LEU A 1 177 ? 18.741 6.265 -31.607 1.00 56.94 177 LEU A O 1
ATOM 1306 N N . ASN A 1 178 ? 18.829 4.055 -31.196 1.00 62.44 178 ASN A N 1
ATOM 1307 C CA . ASN A 1 178 ? 19.463 3.681 -32.451 1.00 62.44 178 ASN A CA 1
ATOM 1308 C C . ASN A 1 178 ? 19.003 2.291 -32.940 1.00 62.44 178 ASN A C 1
ATOM 1310 O O . ASN A 1 178 ? 18.642 1.402 -32.169 1.00 62.44 178 ASN A O 1
ATOM 1314 N N . VAL A 1 179 ? 19.015 2.096 -34.258 1.00 69.00 179 VAL A N 1
ATOM 1315 C CA . VAL A 1 179 ? 18.620 0.829 -34.902 1.00 69.00 179 VAL A CA 1
ATOM 1316 C C . VAL A 1 179 ? 19.507 -0.339 -34.440 1.00 69.00 179 VAL A C 1
ATOM 1318 O O . VAL A 1 179 ? 19.042 -1.470 -34.335 1.00 69.00 179 VAL A O 1
ATOM 1321 N N . GLU A 1 180 ? 20.759 -0.064 -34.083 1.00 71.62 180 GLU A N 1
ATOM 1322 C CA . GLU A 1 180 ? 21.730 -1.053 -33.602 1.00 71.62 180 GLU A CA 1
ATOM 1323 C C . GLU A 1 180 ? 21.339 -1.665 -32.247 1.00 71.62 180 GLU A C 1
ATOM 1325 O O . GLU A 1 180 ? 21.498 -2.866 -32.044 1.00 71.62 180 GLU A O 1
ATOM 1330 N N . GLU A 1 181 ? 20.764 -0.878 -31.341 1.00 72.94 181 GLU A N 1
ATOM 1331 C CA . GLU A 1 181 ? 20.270 -1.296 -30.027 1.00 72.94 181 GLU A CA 1
ATOM 1332 C C . GLU A 1 181 ? 18.932 -2.035 -30.157 1.00 72.94 181 GLU A C 1
ATOM 1334 O O . GLU A 1 181 ? 18.679 -2.989 -29.424 1.00 72.94 181 GLU A O 1
ATOM 1339 N N . ALA A 1 182 ? 18.106 -1.684 -31.153 1.00 71.19 182 ALA A N 1
ATOM 1340 C CA . ALA A 1 182 ? 16.949 -2.495 -31.548 1.00 71.19 182 ALA A CA 1
ATOM 1341 C C . ALA A 1 182 ? 17.384 -3.889 -32.006 1.00 71.19 182 ALA A C 1
ATOM 1343 O O . ALA A 1 182 ? 16.872 -4.898 -31.521 1.00 71.19 182 ALA A O 1
ATOM 1344 N N . ILE A 1 183 ? 18.328 -3.940 -32.948 1.00 73.38 183 ILE A N 1
ATOM 1345 C CA . ILE A 1 183 ? 18.803 -5.186 -33.549 1.00 73.38 183 ILE A CA 1
ATOM 1346 C C . ILE A 1 183 ? 19.547 -6.031 -32.512 1.00 73.38 183 ILE A C 1
ATOM 1348 O O . ILE A 1 183 ? 19.355 -7.247 -32.477 1.00 73.38 183 ILE A O 1
ATOM 1352 N N . SER A 1 184 ? 20.355 -5.425 -31.637 1.00 74.25 184 SER A N 1
ATOM 1353 C CA . SER A 1 184 ? 21.057 -6.154 -30.575 1.00 74.25 184 SER A CA 1
ATOM 1354 C C . SER A 1 184 ? 20.077 -6.794 -29.591 1.00 74.25 184 SER A C 1
ATOM 1356 O O . SER A 1 184 ? 20.237 -7.962 -29.231 1.00 74.25 184 SER A O 1
ATOM 1358 N N . LYS A 1 185 ? 19.009 -6.076 -29.231 1.00 71.75 185 LYS A N 1
ATOM 1359 C CA . LYS A 1 185 ? 17.958 -6.588 -28.354 1.00 71.75 185 LYS A CA 1
ATOM 1360 C C . LYS A 1 185 ? 17.152 -7.707 -29.014 1.00 71.75 185 LYS A C 1
ATOM 1362 O O . LYS A 1 185 ? 16.942 -8.742 -28.395 1.00 71.75 185 LYS A O 1
ATOM 1367 N N . LEU A 1 186 ? 16.800 -7.564 -30.294 1.00 75.38 186 LEU A N 1
ATOM 1368 C CA . LEU A 1 186 ? 16.131 -8.617 -31.070 1.00 75.38 186 LEU A CA 1
ATOM 1369 C C . LEU A 1 186 ? 16.988 -9.885 -31.202 1.00 75.38 186 LEU A C 1
ATOM 1371 O O . LEU A 1 186 ? 16.467 -10.989 -31.068 1.00 75.38 186 LEU A O 1
ATOM 1375 N N . ARG A 1 187 ? 18.304 -9.743 -31.407 1.00 78.25 187 ARG A N 1
ATOM 1376 C CA . ARG A 1 187 ? 19.253 -10.872 -31.425 1.00 78.25 187 ARG A CA 1
ATOM 1377 C C . ARG A 1 187 ? 19.364 -11.568 -30.069 1.00 78.25 187 ARG A C 1
ATOM 1379 O O . ARG A 1 187 ? 19.508 -12.787 -30.039 1.00 78.25 187 ARG A O 1
ATOM 1386 N N . SER A 1 188 ? 19.303 -10.811 -28.972 1.00 77.19 188 SER A N 1
ATOM 1387 C CA . SER A 1 188 ? 19.291 -11.355 -27.608 1.00 77.19 188 SER A CA 1
ATOM 1388 C C . SER A 1 188 ? 18.000 -12.121 -27.312 1.00 77.19 188 SER A C 1
ATOM 1390 O O . SER A 1 188 ? 18.051 -13.228 -26.782 1.00 77.19 188 SER A O 1
ATOM 1392 N N . ASP A 1 189 ? 16.850 -11.544 -27.659 1.00 77.38 189 ASP A N 1
ATOM 1393 C CA . ASP A 1 189 ? 15.538 -12.121 -27.350 1.00 77.38 189 ASP A CA 1
ATOM 1394 C C . ASP A 1 189 ? 15.191 -13.312 -28.269 1.00 77.38 189 ASP A C 1
ATOM 1396 O O . ASP A 1 189 ? 14.466 -14.218 -27.855 1.00 77.38 189 ASP A O 1
ATOM 1400 N N . TYR A 1 190 ? 15.741 -13.350 -29.493 1.00 77.19 190 TYR A N 1
ATOM 1401 C CA . TYR A 1 190 ? 15.521 -14.407 -30.490 1.00 77.19 190 TYR A CA 1
ATOM 1402 C C . TYR A 1 190 ? 16.847 -14.919 -31.088 1.00 77.19 190 TYR A C 1
ATOM 1404 O O . TYR A 1 190 ? 17.227 -14.544 -32.210 1.00 77.19 190 TYR A O 1
ATOM 1412 N N . PRO A 1 191 ? 17.570 -15.793 -30.367 1.00 71.12 191 PRO A N 1
ATOM 1413 C CA . PRO A 1 191 ? 18.838 -16.336 -30.838 1.00 71.12 191 PRO A CA 1
ATOM 1414 C C . PRO A 1 191 ? 18.637 -17.223 -32.080 1.00 71.12 191 PRO A C 1
ATOM 1416 O O . PRO A 1 191 ? 17.857 -18.172 -32.058 1.00 71.12 191 PRO A O 1
ATOM 1419 N N . GLY A 1 192 ? 19.362 -16.924 -33.165 1.00 68.81 192 GLY A N 1
ATOM 1420 C CA . GLY A 1 192 ? 19.346 -17.692 -34.424 1.00 68.81 192 GLY A CA 1
ATOM 1421 C C . GLY A 1 192 ? 18.564 -17.057 -35.582 1.00 68.81 192 GLY A C 1
ATOM 1422 O O . GLY A 1 192 ? 18.642 -17.545 -36.707 1.00 68.81 192 GLY A O 1
ATOM 1423 N N . SER A 1 193 ? 17.852 -15.956 -35.342 1.00 74.50 193 SER A N 1
ATOM 1424 C CA . SER A 1 193 ? 17.179 -15.183 -36.396 1.00 74.50 193 SER A CA 1
ATOM 1425 C C . SER A 1 193 ? 18.165 -14.258 -37.119 1.00 74.50 193 SER A C 1
ATOM 1427 O O . SER A 1 193 ? 18.943 -13.561 -36.464 1.00 74.50 193 SER A O 1
ATOM 1429 N N . ASN A 1 194 ? 18.121 -14.210 -38.457 1.00 70.69 194 ASN A N 1
ATOM 1430 C CA . ASN A 1 194 ? 18.904 -13.235 -39.217 1.00 70.69 194 ASN A CA 1
ATOM 1431 C C . ASN A 1 194 ? 18.140 -11.904 -39.318 1.00 70.69 194 ASN A C 1
ATOM 1433 O O . ASN A 1 194 ? 17.029 -11.858 -39.839 1.00 70.69 194 ASN A O 1
ATOM 1437 N N . PHE A 1 195 ? 18.742 -10.833 -38.803 1.00 69.75 195 PHE A N 1
ATOM 1438 C CA . PHE A 1 195 ? 18.181 -9.478 -38.802 1.00 69.75 195 PHE A CA 1
ATOM 1439 C C . PHE A 1 195 ? 18.991 -8.509 -39.685 1.00 69.75 195 PHE A C 1
ATOM 1441 O O . PHE A 1 195 ? 18.809 -7.299 -39.585 1.00 69.75 195 PHE A O 1
ATOM 1448 N N . GLU A 1 196 ? 19.901 -9.019 -40.525 1.00 64.62 196 GLU A N 1
ATOM 1449 C CA . GLU A 1 196 ? 20.724 -8.220 -41.455 1.00 64.62 196 GLU A CA 1
ATOM 1450 C C . GLU A 1 196 ? 19.878 -7.400 -42.450 1.00 64.62 196 GLU A C 1
ATOM 1452 O O . GLU A 1 196 ? 20.245 -6.277 -42.799 1.00 64.62 196 GLU A O 1
ATOM 1457 N N . ASP A 1 197 ? 18.685 -7.886 -42.803 1.00 60.12 197 ASP A N 1
ATOM 1458 C CA . ASP A 1 197 ? 17.747 -7.192 -43.696 1.00 60.12 197 ASP A CA 1
ATOM 1459 C C . ASP A 1 197 ? 16.980 -6.029 -43.028 1.00 60.12 197 ASP A C 1
ATOM 1461 O O . ASP A 1 197 ? 16.291 -5.272 -43.710 1.00 60.12 197 ASP A O 1
ATOM 1465 N N . ILE A 1 198 ? 17.094 -5.839 -41.702 1.00 60.97 198 ILE A N 1
ATOM 1466 C CA . ILE A 1 198 ? 16.421 -4.742 -40.964 1.00 60.97 198 ILE A CA 1
ATOM 1467 C C . ILE A 1 198 ? 17.197 -3.418 -41.074 1.00 60.97 198 ILE A C 1
ATOM 1469 O O . ILE A 1 198 ? 16.803 -2.399 -40.507 1.00 60.97 198 ILE A O 1
ATOM 1473 N N . THR A 1 199 ? 18.265 -3.384 -41.872 1.00 57.38 199 THR A N 1
ATOM 1474 C CA . THR A 1 199 ? 18.953 -2.151 -42.265 1.00 57.38 199 THR A CA 1
ATOM 1475 C C . THR A 1 199 ? 18.036 -1.335 -43.189 1.00 57.38 199 THR A C 1
ATOM 1477 O O . THR A 1 199 ? 18.186 -1.312 -44.409 1.00 57.38 199 THR A O 1
ATOM 1480 N N . LEU A 1 200 ? 17.000 -0.719 -42.612 1.00 51.88 200 LEU A N 1
ATOM 1481 C CA . LEU A 1 200 ? 16.085 0.178 -43.301 1.00 51.88 200 LEU A CA 1
ATOM 1482 C C . LEU A 1 200 ? 16.914 1.293 -43.923 1.00 51.88 200 LEU A C 1
ATOM 1484 O O . LEU A 1 200 ? 17.674 1.959 -43.220 1.00 51.88 200 LEU A O 1
ATOM 1488 N N . LYS A 1 201 ? 16.744 1.468 -45.239 1.00 49.34 201 LYS A N 1
ATOM 1489 C CA . LYS A 1 201 ? 17.227 2.607 -46.021 1.00 49.34 201 LYS A CA 1
ATOM 1490 C C . LYS A 1 201 ? 17.161 3.868 -45.163 1.00 49.34 201 LYS A C 1
ATOM 1492 O O . LYS A 1 201 ? 16.073 4.379 -44.898 1.00 49.34 201 LYS A O 1
ATOM 1497 N N . THR A 1 202 ? 18.324 4.332 -44.718 1.00 41.12 202 THR A N 1
ATOM 1498 C CA . THR A 1 202 ? 18.507 5.693 -44.229 1.00 41.12 202 THR A CA 1
ATOM 1499 C C . THR A 1 202 ? 17.885 6.613 -45.263 1.00 41.12 202 THR A C 1
ATOM 1501 O O . THR A 1 202 ? 18.226 6.536 -46.442 1.00 41.12 202 THR A O 1
ATOM 1504 N N . VAL A 1 203 ? 16.903 7.391 -44.820 1.00 45.69 203 VAL A N 1
ATOM 1505 C CA . VAL A 1 203 ? 16.297 8.464 -45.600 1.00 45.69 203 VAL A CA 1
ATOM 1506 C C . VAL A 1 203 ? 17.441 9.395 -46.009 1.00 45.69 203 VAL A C 1
ATOM 1508 O O . VAL A 1 203 ? 18.065 9.991 -45.131 1.00 45.69 203 VAL A O 1
ATOM 1511 N N . GLU A 1 204 ? 17.771 9.408 -47.303 1.00 39.59 204 GLU A N 1
ATOM 1512 C CA . GLU A 1 204 ? 18.557 10.481 -47.932 1.00 39.59 204 GLU A CA 1
ATOM 1513 C C . GLU A 1 204 ? 17.782 11.801 -47.884 1.00 39.59 204 GLU A C 1
ATOM 1515 O O . GLU A 1 204 ? 16.538 11.765 -48.061 1.00 39.59 204 GLU A O 1
#

Secondary structure (DSSP, 8-state):
-HHHHHHHHHH----SHHHHHHHHHTTSS-HHHHHHHHHHHHHHHHHHHHHHHHHS-GGG-TTTT---PPTT--HHHHHHHHHHHHHHHHHHHHHHH-TTS---S-HHHHHHHHHHHHHHHHHHHH-----HHHHHHHHHHHT--TTTTHHHHHHHHHHHHHHHHIIIIIS------SHHHHHHHHHHHSTT---GGG------

Solvent-accessible surface area (backbone atoms only — not comparable to full-atom values): 10863 Å² total; per-residue (Å²): 62,70,62,29,65,72,35,27,92,80,70,64,40,56,91,25,43,18,50,34,50,16,35,33,75,58,65,75,42,53,68,69,58,34,52,56,49,38,52,52,38,40,53,51,23,37,53,50,23,43,50,51,59,71,74,38,58,79,95,73,36,82,64,57,81,42,48,42,68,22,93,92,49,48,73,68,56,37,25,52,49,29,18,52,44,13,19,52,43,37,40,48,46,52,63,54,68,36,87,89,48,77,95,70,83,56,49,30,55,53,47,29,51,43,53,52,52,35,39,76,71,26,37,76,40,31,43,41,52,54,16,34,26,64,35,47,7,16,16,67,55,57,73,53,67,70,72,50,65,41,43,43,54,14,9,36,51,13,10,42,51,23,31,50,46,41,46,66,69,74,57,45,81,74,70,75,84,42,73,66,59,47,50,52,49,48,44,68,78,40,76,88,65,87,63,79,84,69,69,66,78,75,84,127

Organism: NCBI:txid1028688

Nearest PDB structures (foldseek):
  3m9i-assembly1_A  TM=9.845E-01  e=9.122E-13  Ovis aries
  7stc-assembly1_C  TM=8.973E-01  e=1.904E-13  Homo sapiens
  5c5x-assembly1_A  TM=8.978E-01  e=1.996E-13  Homo sapiens
  7w7r-assembly2_D-3  TM=9.584E-01  e=2.473E-12  Anabas testudineus
  2b5f-assembly1_D  TM=9.294E-01  e=4.171E-10  Spinacia oleracea

pLDDT: mean 91.17, std 12.6, range [39.59, 98.88]